Protein AF-A0A3L7TEK0-F1 (afdb_monomer)

Sequence (309 aa):
MFSILALEDRFAQSRALLDRAFATIELKDVEKLAGARASLLGIGSVMTSLFTEQALRATIHPEPRFYRMWKPGDGSEKKDFGYMAVRVREGKRGEVDASKDARAFKGEDADVGLLATVDARVVVNGDATHTLDVQSRYFMTFDRASESWSMRSTERQKRAERSSAQTGFRAAPSVGAPRPKIRVITATRDGMTREPQEWSLPPVYLSQVELIVLGELLPRVPDAERIEFADYAFDQREEKLPQRRETWTPTTEGWRLETLAGSSPAPLLQDFDSKGRRVRRIDVDGTVTEFIELAALRTLWKSKGLPVE

Mean predicted aligned error: 6.83 Å

Foldseek 3Di:
DDDDDDDPVCCVVCVVVVVVVVVPDDDDDPVVVVVVQVVQLVLLLVLVVLLALVLLQVLADPDWFKKWKFFDDPDRDTHTWKMKTKHKHKDFQLVLPVPDDPVPQDDNRRAIFIKMWMWMWGHPPVDLQWIKIKIKIKTAHNVRQKIKIKIKIWIGHNPDIWIKMKIKIWHGADPVRNFIKIWMWIQTPVGIDPGTDIDTADRSEDGPSCVQQVLQSGPPDPPPQKDWHKHWYQDPVVRDTWIWIWIWGADPFDIKIWIDTHPQPGTWIFDAGNNRHTQWTQDPVRMIIGTDDPVVVVVVCVVVVHDDD

pLDDT: mean 91.42, std 7.69, range [48.25, 98.69]

Radius of gyration: 22.44 Å; Cα contacts (8 Å, |Δi|>4): 590; chains: 1; bounding box: 54×55×70 Å

Nearest PDB structures (foldseek):
  4qky-assembly1_A  TM=4.176E-01  e=1.135E+00  Bordetella pertussis Tohama I
  2q03-assembly1_B  TM=2.982E-01  e=3.659E+00  Shewanella denitrificans OS217
  5g26-assembly1_A  TM=2.080E-01  e=1.737E+00  Escherichia coli O157

Solvent-accessible surface area (backbone atoms only — not comparable to full-atom values): 16695 Å² total; per-residue (Å²): 137,92,84,84,90,70,58,79,93,48,38,79,76,46,42,70,56,48,53,55,54,57,72,67,63,76,89,73,61,64,65,63,50,51,50,54,52,50,52,23,36,51,45,22,44,56,59,60,66,62,61,36,47,70,52,57,58,68,61,47,48,98,66,65,47,36,29,42,26,31,33,83,44,78,86,89,42,74,45,72,38,36,37,35,40,41,37,33,35,81,38,41,46,40,64,38,45,82,86,59,60,82,89,71,47,54,74,72,29,51,41,63,22,46,28,32,38,39,42,33,46,32,41,46,97,80,36,79,61,25,36,38,39,35,45,34,24,25,27,29,34,50,84,65,53,30,38,39,30,28,38,38,39,38,38,35,45,83,91,48,74,49,54,37,36,40,37,38,38,26,58,53,61,39,94,94,44,69,71,42,41,44,35,38,36,47,35,42,85,94,47,60,55,89,65,62,50,74,43,76,64,61,78,46,64,46,55,75,40,49,67,74,44,41,53,52,65,51,79,86,60,82,92,54,76,61,48,70,29,22,38,24,39,76,37,84,89,77,74,40,70,41,51,30,39,42,39,36,34,66,50,99,64,26,35,34,40,38,38,38,47,60,85,54,93,55,53,32,38,34,34,22,35,75,74,20,50,69,45,34,34,36,44,76,87,55,44,33,39,33,56,41,56,67,71,57,49,50,51,53,32,55,77,68,75,40,93,77,135

Structure (mmCIF, N/CA/C/O backbone):
data_AF-A0A3L7TEK0-F1
#
_entry.id   AF-A0A3L7TEK0-F1
#
loop_
_atom_site.group_PDB
_atom_site.id
_atom_site.type_symbol
_atom_site.label_atom_id
_atom_site.label_alt_id
_atom_site.label_comp_id
_atom_site.label_asym_id
_atom_site.label_entity_id
_atom_site.label_seq_id
_atom_site.pdbx_PDB_ins_code
_atom_site.Cartn_x
_atom_site.Cartn_y
_atom_site.Cartn_z
_atom_site.occupancy
_atom_site.B_iso_or_equiv
_atom_site.auth_seq_id
_atom_site.auth_comp_id
_atom_site.auth_asym_id
_atom_site.auth_atom_id
_atom_site.pdbx_PDB_model_num
ATOM 1 N N . MET A 1 1 ? -11.834 26.607 -27.392 1.00 48.25 1 MET A N 1
ATOM 2 C CA . MET A 1 1 ? -11.052 27.307 -28.432 1.00 48.25 1 MET A CA 1
ATOM 3 C C . MET A 1 1 ? -9.589 27.158 -28.056 1.00 48.25 1 MET A C 1
ATOM 5 O O . MET A 1 1 ? -9.224 27.614 -26.982 1.00 48.25 1 MET A O 1
ATOM 9 N N . PHE A 1 2 ? -8.795 26.444 -28.855 1.00 55.00 2 PHE A N 1
ATOM 10 C CA . PHE A 1 2 ? -7.339 26.418 -28.689 1.00 55.00 2 PHE A CA 1
ATOM 11 C C . PHE A 1 2 ? -6.753 27.485 -29.612 1.00 55.00 2 PHE A C 1
ATOM 13 O O . PHE A 1 2 ? -7.056 27.492 -30.802 1.00 55.00 2 PHE A O 1
ATOM 20 N N . SER A 1 3 ? -5.956 28.395 -29.062 1.00 60.34 3 SER A N 1
ATOM 21 C CA . SER A 1 3 ? -5.288 29.461 -29.810 1.00 60.34 3 SER A CA 1
ATOM 22 C C . SER A 1 3 ? -3.792 29.392 -29.541 1.00 60.34 3 SER A C 1
ATOM 24 O O . SER A 1 3 ? -3.375 29.427 -28.384 1.00 60.34 3 SER A O 1
ATOM 26 N N . ILE A 1 4 ? -2.994 29.301 -30.604 1.00 66.62 4 ILE A N 1
ATOM 27 C CA . ILE A 1 4 ? -1.534 29.387 -30.538 1.00 66.62 4 ILE A CA 1
ATOM 28 C C . ILE A 1 4 ? -1.122 30.722 -31.145 1.00 66.62 4 ILE A C 1
ATOM 30 O O . ILE A 1 4 ? -1.539 31.063 -32.250 1.00 66.62 4 ILE A O 1
ATOM 34 N N . LEU A 1 5 ? -0.295 31.463 -30.411 1.00 73.44 5 LEU A N 1
ATOM 35 C CA . LEU A 1 5 ? 0.361 32.669 -30.896 1.00 73.44 5 LEU A CA 1
ATOM 36 C C . LEU A 1 5 ? 1.754 32.279 -31.387 1.00 73.44 5 LEU A C 1
ATOM 38 O O . LEU A 1 5 ? 2.568 31.771 -30.617 1.00 73.44 5 LEU A O 1
ATOM 42 N N . ALA A 1 6 ? 2.010 32.496 -32.672 1.00 75.44 6 ALA A N 1
ATOM 43 C CA . ALA A 1 6 ? 3.309 32.287 -33.294 1.00 75.44 6 ALA A CA 1
ATOM 44 C C . ALA A 1 6 ? 3.799 33.604 -33.897 1.00 75.44 6 ALA A C 1
ATOM 46 O O . ALA A 1 6 ? 2.998 34.397 -34.391 1.00 75.44 6 ALA A O 1
ATOM 47 N N . LEU A 1 7 ? 5.114 33.823 -33.865 1.00 80.25 7 LEU A N 1
ATOM 48 C CA . LEU A 1 7 ? 5.733 34.921 -34.600 1.00 80.25 7 LEU A CA 1
ATOM 49 C C . LEU A 1 7 ? 5.649 34.621 -36.102 1.00 80.25 7 LEU A C 1
ATOM 51 O O . LEU A 1 7 ? 5.902 33.492 -36.534 1.00 80.25 7 LEU A O 1
ATOM 55 N N . GLU A 1 8 ? 5.257 35.625 -36.882 1.00 76.56 8 GLU A N 1
ATOM 56 C CA . GLU A 1 8 ? 4.931 35.492 -38.306 1.00 76.56 8 GLU A CA 1
ATOM 57 C C . GLU A 1 8 ? 6.103 34.931 -39.131 1.00 76.56 8 GLU A C 1
ATOM 59 O O . GLU A 1 8 ? 5.918 34.044 -39.964 1.00 76.56 8 GLU A O 1
ATOM 64 N N . ASP A 1 9 ? 7.328 35.349 -38.811 1.00 84.50 9 ASP A N 1
ATOM 65 C CA . ASP A 1 9 ? 8.580 34.919 -39.445 1.00 84.50 9 ASP A CA 1
ATOM 66 C C . ASP A 1 9 ? 8.951 33.450 -39.160 1.00 84.50 9 ASP A C 1
ATOM 68 O O . ASP A 1 9 ? 9.698 32.826 -39.918 1.00 84.50 9 ASP A O 1
ATOM 72 N N . ARG A 1 10 ? 8.414 32.867 -38.083 1.00 79.06 10 ARG A N 1
ATOM 73 C CA . ARG A 1 10 ? 8.674 31.481 -37.652 1.00 79.06 10 ARG A CA 1
ATOM 74 C C . ARG A 1 10 ? 7.539 30.525 -38.012 1.00 79.06 10 ARG A C 1
ATOM 76 O O . ARG A 1 10 ? 7.751 29.310 -38.017 1.00 79.06 10 ARG A O 1
ATOM 83 N N . PHE A 1 11 ? 6.352 31.038 -38.342 1.00 81.19 11 PHE A N 1
ATOM 84 C CA . PHE A 1 11 ? 5.159 30.217 -38.551 1.00 81.19 11 PHE A CA 1
ATOM 85 C C . PHE A 1 11 ? 5.347 29.172 -39.655 1.00 81.19 11 PHE A C 1
ATOM 87 O O . PHE A 1 11 ? 5.000 28.012 -39.455 1.00 81.19 11 PHE A O 1
ATOM 94 N N . ALA A 1 12 ? 5.968 29.533 -40.781 1.00 78.62 12 ALA A N 1
ATOM 95 C CA . ALA A 1 12 ? 6.210 28.595 -41.880 1.00 78.62 12 ALA A CA 1
ATOM 96 C C . ALA A 1 12 ? 7.073 27.387 -41.461 1.00 78.62 12 ALA A C 1
ATOM 98 O O . ALA A 1 12 ? 6.815 26.266 -41.895 1.00 78.62 12 ALA A O 1
ATOM 99 N N . GLN A 1 13 ? 8.056 27.597 -40.576 1.00 79.19 13 GLN A N 1
ATOM 100 C CA . GLN A 1 13 ? 8.925 26.533 -40.058 1.00 79.19 13 GLN A CA 1
ATOM 101 C C . GLN A 1 13 ? 8.212 25.676 -39.003 1.00 79.19 13 GLN A C 1
ATOM 103 O O . GLN A 1 13 ? 8.387 24.459 -38.961 1.00 79.19 13 GLN A O 1
ATOM 108 N N . SER A 1 14 ? 7.380 26.295 -38.162 1.00 82.75 14 SER A N 1
ATOM 109 C CA . SER A 1 14 ? 6.637 25.599 -37.107 1.00 82.75 14 SER A CA 1
ATOM 110 C C . SER A 1 14 ? 5.368 24.904 -37.609 1.00 82.75 14 SER A C 1
ATOM 112 O O . SER A 1 14 ? 4.916 23.954 -36.973 1.00 82.75 14 SER A O 1
ATOM 114 N N . ARG A 1 15 ? 4.807 25.312 -38.755 1.00 82.38 15 ARG A N 1
ATOM 115 C CA . ARG A 1 15 ? 3.538 24.799 -39.294 1.00 82.38 15 ARG A CA 1
ATOM 116 C C . ARG A 1 15 ? 3.535 23.283 -39.469 1.00 82.38 15 ARG A C 1
ATOM 118 O O . ARG A 1 15 ? 2.635 22.628 -38.970 1.00 82.38 15 ARG A O 1
ATOM 125 N N . ALA A 1 16 ? 4.570 22.705 -40.076 1.00 83.12 16 ALA A N 1
ATOM 126 C CA . ALA A 1 16 ? 4.635 21.254 -40.286 1.00 83.12 16 ALA A CA 1
ATOM 127 C C . ALA A 1 16 ? 4.752 20.444 -38.976 1.00 83.12 16 ALA A C 1
ATOM 129 O O . ALA A 1 16 ? 4.431 19.255 -38.940 1.00 83.12 16 ALA A O 1
ATOM 130 N N . LEU A 1 17 ? 5.254 21.050 -37.896 1.00 82.12 17 LEU A N 1
ATOM 131 C CA . LEU A 1 17 ? 5.254 20.443 -36.560 1.00 82.12 17 LEU A CA 1
ATOM 132 C C . LEU A 1 17 ? 3.884 20.595 -35.893 1.00 82.12 17 LEU A C 1
ATOM 134 O O . LEU A 1 17 ? 3.385 19.629 -35.323 1.00 82.12 17 LEU A O 1
ATOM 138 N N . LEU A 1 18 ? 3.264 21.771 -36.012 1.00 84.00 18 LEU A N 1
ATOM 139 C CA . LEU A 1 18 ? 1.924 22.043 -35.493 1.00 84.00 18 LEU A CA 1
ATOM 140 C C . LEU A 1 18 ? 0.870 21.157 -36.161 1.00 84.00 18 LEU A C 1
ATOM 142 O O . LEU A 1 18 ? 0.086 20.544 -35.452 1.00 84.00 18 LEU A O 1
ATOM 146 N N . ASP A 1 19 ? 0.893 21.008 -37.486 1.00 84.19 19 ASP A N 1
ATOM 147 C CA . ASP A 1 19 ? -0.036 20.144 -38.226 1.00 84.19 19 ASP A CA 1
ATOM 148 C C . ASP A 1 19 ? 0.098 18.678 -37.787 1.00 84.19 19 ASP A C 1
ATOM 150 O O . ASP A 1 19 ? -0.904 17.993 -37.584 1.00 84.19 19 ASP A O 1
ATOM 154 N N . ARG A 1 20 ? 1.331 18.205 -37.547 1.00 83.31 20 ARG A N 1
ATOM 155 C CA . ARG A 1 20 ? 1.573 16.867 -36.982 1.00 83.31 20 ARG A CA 1
ATOM 156 C C . ARG A 1 20 ? 1.043 16.737 -35.558 1.00 83.31 20 ARG A C 1
ATOM 158 O O . ARG A 1 20 ? 0.460 15.711 -35.237 1.00 83.31 20 ARG A O 1
ATOM 165 N N . ALA A 1 21 ? 1.207 17.758 -34.720 1.00 81.81 21 ALA A N 1
ATOM 166 C CA . ALA A 1 21 ? 0.654 17.757 -33.369 1.00 81.81 21 ALA A CA 1
ATOM 167 C C . ALA A 1 21 ? -0.886 17.777 -33.390 1.00 81.81 21 ALA A C 1
ATOM 169 O O . ALA A 1 21 ? -1.515 16.973 -32.707 1.00 81.81 21 ALA A O 1
ATOM 170 N N . PHE A 1 22 ? -1.507 18.615 -34.224 1.00 83.06 22 PHE A N 1
ATOM 171 C CA . PHE A 1 22 ? -2.962 18.658 -34.392 1.00 83.06 22 PHE A CA 1
ATOM 172 C C . PHE A 1 22 ? -3.526 17.342 -34.933 1.00 83.06 22 PHE A C 1
ATOM 174 O O . PHE A 1 22 ? -4.574 16.904 -34.468 1.00 83.06 22 PHE A O 1
ATOM 181 N N . ALA A 1 23 ? -2.811 16.667 -35.837 1.00 82.69 23 ALA A N 1
ATOM 182 C CA . ALA A 1 23 ? -3.196 15.347 -36.337 1.00 82.69 23 ALA A CA 1
ATOM 183 C C . ALA A 1 23 ? -3.197 14.252 -35.252 1.00 82.69 23 ALA A C 1
ATOM 185 O O . ALA A 1 23 ? -3.822 13.214 -35.446 1.00 82.69 23 ALA A O 1
ATOM 186 N N . THR A 1 24 ? -2.532 14.474 -34.111 1.00 80.12 24 THR A N 1
ATOM 187 C CA . THR A 1 24 ? -2.583 13.563 -32.952 1.00 80.12 24 THR A CA 1
ATOM 188 C C . THR A 1 24 ? -3.705 13.885 -31.962 1.00 80.12 24 THR A C 1
ATOM 190 O O . THR A 1 24 ? -3.882 13.156 -30.987 1.00 80.12 24 THR A O 1
ATOM 193 N N . ILE A 1 25 ? -4.468 14.967 -32.172 1.00 80.56 25 ILE A N 1
ATOM 194 C CA . ILE A 1 25 ? -5.566 15.329 -31.272 1.00 80.56 25 ILE A CA 1
ATOM 195 C C . ILE A 1 25 ? -6.764 14.421 -31.533 1.00 80.56 25 ILE A C 1
ATOM 197 O O . ILE A 1 25 ? -7.424 14.505 -32.566 1.00 80.56 25 ILE A O 1
ATOM 201 N N . GLU A 1 26 ? -7.102 13.616 -30.534 1.00 77.69 26 GLU A N 1
ATOM 202 C CA . GLU A 1 26 ? -8.353 12.869 -30.497 1.00 77.69 26 GLU A CA 1
ATOM 203 C C . GLU A 1 26 ? -9.406 13.639 -29.698 1.00 77.69 26 GLU A C 1
ATOM 205 O O . GLU A 1 26 ? -9.238 13.915 -28.505 1.00 77.69 26 GLU A O 1
ATOM 210 N N . LEU A 1 27 ? -10.529 13.958 -30.344 1.00 77.00 27 LEU A N 1
ATOM 211 C CA . LEU A 1 27 ? -11.706 14.471 -29.651 1.00 77.00 27 LEU A CA 1
ATOM 212 C C . LEU A 1 27 ? -12.418 13.308 -28.967 1.00 77.00 27 LEU A C 1
ATOM 214 O O . LEU A 1 27 ? -12.954 12.414 -29.621 1.00 77.00 27 LEU A O 1
ATOM 218 N N . LYS A 1 28 ? -12.423 13.326 -27.635 1.00 78.81 28 LYS A N 1
ATOM 219 C CA . LYS A 1 28 ? -13.141 12.336 -26.837 1.00 78.81 28 LYS A CA 1
ATOM 220 C C . LYS A 1 28 ? -14.502 12.880 -26.436 1.00 78.81 28 LYS A C 1
ATOM 222 O O . LYS A 1 28 ? -14.616 14.005 -25.957 1.00 78.81 28 LYS A O 1
ATOM 227 N N . ASP A 1 29 ? -15.517 12.046 -26.601 1.00 85.06 29 ASP A N 1
ATOM 228 C CA . ASP A 1 29 ? -16.860 12.311 -26.104 1.00 85.06 29 ASP A CA 1
ATOM 229 C C . ASP A 1 29 ? -16.860 12.254 -24.567 1.00 85.06 29 ASP A C 1
ATOM 231 O O . ASP A 1 29 ? -16.601 11.207 -23.962 1.00 85.06 29 ASP A O 1
ATOM 235 N N . VAL A 1 30 ? -17.113 13.403 -23.938 1.00 83.50 30 VAL A N 1
ATOM 236 C CA . VAL A 1 30 ? -17.085 13.565 -22.478 1.00 83.50 30 VAL A CA 1
ATOM 237 C C . VAL A 1 30 ? -18.178 12.739 -21.802 1.00 83.50 30 VAL A C 1
ATOM 239 O O . VAL A 1 30 ? -17.930 12.176 -20.734 1.00 83.50 30 VAL A O 1
ATOM 242 N N . GLU A 1 31 ? -19.354 12.607 -22.417 1.00 85.25 31 GLU A N 1
ATOM 243 C CA . GLU A 1 31 ? -20.459 11.821 -21.863 1.00 85.25 31 GLU A CA 1
ATOM 244 C C . GLU A 1 31 ? -20.137 10.331 -21.926 1.00 85.25 31 GLU A C 1
ATOM 246 O O . GLU A 1 31 ? -20.286 9.617 -20.931 1.00 85.25 31 GLU A O 1
ATOM 251 N N . LYS A 1 32 ? -19.586 9.867 -23.053 1.00 86.19 32 LYS A N 1
ATOM 252 C CA . LYS A 1 32 ? -19.126 8.479 -23.193 1.00 86.19 32 LYS A CA 1
ATOM 253 C C . LYS A 1 32 ? -18.027 8.137 -22.184 1.00 86.19 32 LYS A C 1
ATOM 255 O O . LYS A 1 32 ? -18.046 7.054 -21.596 1.00 86.19 32 LYS A O 1
ATOM 260 N N . LEU A 1 33 ? -17.083 9.053 -21.954 1.00 84.69 33 LEU A N 1
ATOM 261 C CA . LEU A 1 33 ? -16.035 8.884 -20.943 1.00 84.69 33 LEU A CA 1
ATOM 262 C C . LEU A 1 33 ? -16.604 8.846 -19.520 1.00 84.69 33 LEU A C 1
ATOM 264 O O . LEU A 1 33 ? -16.191 8.003 -18.721 1.00 84.69 33 LEU A O 1
ATOM 268 N N . ALA A 1 34 ? -17.554 9.727 -19.202 1.00 87.19 34 ALA A N 1
ATOM 269 C CA . ALA A 1 34 ? -18.218 9.743 -17.903 1.00 87.19 34 ALA A CA 1
ATOM 270 C C . ALA A 1 34 ? -19.016 8.452 -17.659 1.00 87.19 34 ALA A C 1
ATOM 272 O O . ALA A 1 34 ? -18.916 7.872 -16.577 1.00 87.19 34 ALA A O 1
ATOM 273 N N . GLY A 1 35 ? -19.732 7.959 -18.674 1.00 89.81 35 GLY A N 1
ATOM 274 C CA . GLY A 1 35 ? -20.462 6.692 -18.625 1.00 89.81 35 GLY A CA 1
ATOM 275 C C . GLY A 1 35 ? -19.539 5.499 -18.377 1.00 89.81 35 GLY A C 1
ATOM 276 O O . GLY A 1 35 ? -19.752 4.750 -17.427 1.00 89.81 35 GLY A O 1
ATOM 277 N N . ALA A 1 36 ? -18.456 5.371 -19.152 1.00 89.94 36 ALA A N 1
ATOM 278 C CA . ALA A 1 36 ? -17.466 4.309 -18.956 1.00 89.94 36 ALA A CA 1
ATOM 279 C C . ALA A 1 36 ? -16.836 4.356 -17.552 1.00 89.94 36 ALA A C 1
ATOM 281 O O . ALA A 1 36 ? -16.690 3.327 -16.891 1.00 89.94 36 ALA A O 1
ATOM 282 N N . ARG A 1 37 ? -16.518 5.560 -17.059 1.00 90.50 37 ARG A N 1
ATOM 283 C CA . ARG A 1 37 ? -15.997 5.765 -15.702 1.00 90.50 37 ARG A CA 1
ATOM 284 C C . ARG A 1 37 ? -16.994 5.313 -14.634 1.00 90.50 37 ARG A C 1
ATOM 286 O O . ARG A 1 37 ? -16.593 4.650 -13.680 1.00 90.50 37 ARG A O 1
ATOM 293 N N . ALA A 1 38 ? -18.270 5.667 -14.779 1.00 93.19 38 ALA A N 1
ATOM 294 C CA . ALA A 1 38 ? -19.320 5.264 -13.850 1.00 93.19 38 ALA A CA 1
ATOM 295 C C . ALA A 1 38 ? -19.520 3.740 -13.849 1.00 93.19 38 ALA A C 1
ATOM 297 O O . ALA A 1 38 ? -19.632 3.149 -12.777 1.00 93.19 38 ALA A O 1
ATOM 298 N N . SER A 1 39 ? -19.481 3.093 -15.019 1.00 95.81 39 SER A N 1
ATOM 299 C CA . SER A 1 39 ? -19.545 1.630 -15.129 1.00 95.81 39 SER A CA 1
ATOM 300 C C . SER A 1 39 ? -18.390 0.947 -14.394 1.00 95.81 39 SER A C 1
ATOM 302 O O . SER A 1 39 ? -18.631 0.035 -13.606 1.00 95.81 39 SER A O 1
ATOM 304 N N . LEU A 1 40 ? -17.152 1.420 -14.576 1.00 96.44 40 LEU A N 1
ATOM 305 C CA . LEU A 1 40 ? -15.981 0.865 -13.884 1.00 96.44 40 LEU A CA 1
ATOM 306 C C . LEU A 1 40 ? -16.044 1.060 -12.363 1.00 96.44 40 LEU A C 1
ATOM 308 O O . LEU A 1 40 ? -15.635 0.170 -11.620 1.00 96.44 40 LEU A O 1
ATOM 312 N N . LEU A 1 41 ? -16.582 2.189 -11.889 1.00 96.88 41 LEU A N 1
ATOM 313 C CA . LEU A 1 41 ? -16.839 2.405 -10.460 1.00 96.88 41 LEU A CA 1
ATOM 314 C C . LEU A 1 41 ? -17.957 1.497 -9.934 1.00 96.88 41 LEU A C 1
ATOM 316 O O . LEU A 1 41 ? -17.872 1.021 -8.807 1.00 96.88 41 LEU A O 1
ATOM 320 N N . GLY A 1 42 ? -18.980 1.213 -10.742 1.00 97.12 42 GLY A N 1
ATOM 321 C CA . GLY A 1 42 ? -20.008 0.226 -10.410 1.00 97.12 42 GLY A CA 1
ATOM 322 C C . GLY A 1 42 ? -19.408 -1.164 -10.187 1.00 97.12 42 GLY A C 1
ATOM 323 O O . GLY A 1 42 ? -19.675 -1.790 -9.163 1.00 97.12 42 GLY A O 1
ATOM 324 N N . ILE A 1 43 ? -18.522 -1.607 -11.087 1.00 95.50 43 ILE A N 1
ATOM 325 C CA . ILE A 1 43 ? -17.777 -2.867 -10.924 1.00 95.50 43 ILE A CA 1
ATOM 326 C C . ILE A 1 43 ? -16.889 -2.797 -9.678 1.00 95.50 43 ILE A C 1
ATOM 328 O O . ILE A 1 43 ? -16.917 -3.713 -8.864 1.00 95.50 43 ILE A O 1
ATOM 332 N N . GLY A 1 44 ? -16.168 -1.693 -9.466 1.00 96.06 44 GLY A N 1
ATOM 333 C CA . GLY A 1 44 ? -15.347 -1.490 -8.269 1.00 96.06 44 GLY A CA 1
ATOM 334 C C . GLY A 1 44 ? -16.152 -1.590 -6.968 1.00 96.06 44 GLY A C 1
ATOM 335 O O . GLY A 1 44 ? -15.704 -2.195 -5.993 1.00 96.06 44 GLY A O 1
ATOM 336 N N . SER A 1 45 ? -17.386 -1.083 -6.955 1.00 95.75 45 SER A N 1
ATOM 337 C CA . SER A 1 45 ? -18.301 -1.227 -5.818 1.00 95.75 45 SER A CA 1
ATOM 338 C C . SER A 1 45 ? -18.672 -2.688 -5.559 1.00 95.75 45 SER A C 1
ATOM 340 O O . SER A 1 45 ? -18.712 -3.106 -4.404 1.00 95.75 45 SER A O 1
ATOM 342 N N . VAL A 1 46 ? -18.920 -3.476 -6.610 1.00 94.00 46 VAL A N 1
ATOM 343 C CA . VAL A 1 46 ? -19.169 -4.921 -6.477 1.00 94.00 46 VAL A CA 1
ATOM 344 C C . VAL A 1 46 ? -17.917 -5.625 -5.954 1.00 94.00 46 VAL A C 1
ATOM 346 O O . VAL A 1 46 ? -18.003 -6.371 -4.984 1.00 94.00 46 VAL A O 1
ATOM 349 N N . MET A 1 47 ? -16.746 -5.332 -6.517 1.00 92.25 47 MET A N 1
ATOM 350 C CA . MET A 1 47 ? -15.469 -5.929 -6.110 1.00 92.25 47 MET A CA 1
ATOM 351 C C . MET A 1 47 ? -15.165 -5.673 -4.635 1.00 92.25 47 MET A C 1
ATOM 353 O O . MET A 1 47 ? -14.914 -6.603 -3.875 1.00 92.25 47 MET A O 1
ATOM 357 N N . THR A 1 48 ? -15.260 -4.418 -4.200 1.00 92.75 48 THR A N 1
ATOM 358 C CA . THR A 1 48 ? -14.990 -4.046 -2.806 1.00 92.75 48 THR A CA 1
ATOM 359 C C . THR A 1 48 ? -16.037 -4.573 -1.829 1.00 92.75 48 THR A C 1
ATOM 361 O O . THR A 1 48 ? -15.725 -4.747 -0.653 1.00 92.75 48 THR A O 1
ATOM 364 N N . SER A 1 49 ? -17.257 -4.886 -2.277 1.00 92.62 49 SER A N 1
ATOM 365 C CA . SER A 1 49 ? -18.250 -5.564 -1.429 1.00 92.62 49 SER A CA 1
ATOM 366 C C . SER A 1 49 ? -17.843 -6.997 -1.055 1.00 92.62 49 SER A C 1
ATOM 368 O O . SER A 1 49 ? -18.300 -7.516 -0.039 1.00 92.62 49 SER A O 1
ATOM 370 N N . LEU A 1 50 ? -16.933 -7.613 -1.821 1.00 93.00 50 LEU A N 1
ATOM 371 C CA . LEU A 1 50 ? -16.389 -8.944 -1.538 1.00 93.00 50 LEU A CA 1
ATOM 372 C C . LEU A 1 50 ? -15.299 -8.925 -0.456 1.00 93.00 50 LEU A C 1
ATOM 374 O O . LEU A 1 50 ? -14.913 -9.987 0.037 1.00 93.00 50 LEU A O 1
ATOM 378 N N . PHE A 1 51 ? -14.818 -7.745 -0.047 1.00 95.31 51 PHE A N 1
ATOM 379 C CA . PHE A 1 51 ? -13.788 -7.582 0.987 1.00 95.31 51 PHE A CA 1
ATOM 380 C C . PHE A 1 51 ? -14.405 -7.715 2.384 1.00 95.31 51 PHE A C 1
ATOM 382 O O . PHE A 1 51 ? -14.367 -6.806 3.210 1.00 95.31 51 PHE A O 1
ATOM 389 N N . THR A 1 52 ? -15.038 -8.858 2.623 1.00 96.50 52 THR A N 1
ATOM 390 C CA . THR A 1 52 ? -15.645 -9.216 3.905 1.00 96.50 52 THR A CA 1
ATOM 391 C C . THR A 1 52 ? -14.577 -9.378 4.986 1.00 96.50 52 THR A C 1
ATOM 393 O O . THR A 1 52 ? -13.406 -9.615 4.687 1.00 96.50 52 THR A O 1
ATOM 396 N N . GLU A 1 53 ? -14.983 -9.341 6.257 1.00 97.75 53 GLU A N 1
ATOM 397 C CA . GLU A 1 53 ? -14.087 -9.665 7.373 1.00 97.75 53 GLU A CA 1
ATOM 398 C C . GLU A 1 53 ? -13.386 -11.018 7.166 1.00 97.75 53 GLU A C 1
ATOM 400 O O . GLU A 1 53 ? -12.181 -11.132 7.386 1.00 97.75 53 GLU A O 1
ATOM 405 N N . GLN A 1 54 ? -14.109 -12.034 6.683 1.00 97.12 54 GLN A N 1
ATOM 406 C CA . GLN A 1 54 ? -13.533 -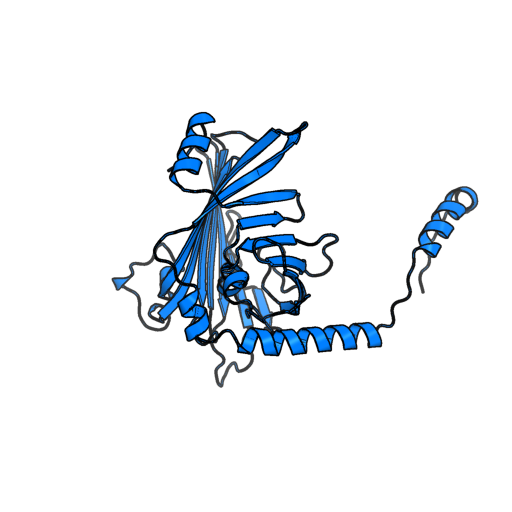13.346 6.391 1.00 97.12 54 GLN A CA 1
ATOM 407 C C . GLN A 1 54 ? -12.438 -13.265 5.317 1.00 97.12 54 GLN A C 1
ATOM 409 O O . GLN A 1 54 ? -11.368 -13.849 5.497 1.00 97.12 54 GLN A O 1
ATOM 414 N N . ALA A 1 55 ? -12.683 -12.534 4.225 1.00 96.69 55 ALA A N 1
ATOM 415 C CA . ALA A 1 55 ? -11.703 -12.347 3.157 1.00 96.69 55 ALA A CA 1
ATOM 416 C C . ALA A 1 55 ? -10.458 -11.598 3.658 1.00 96.69 55 ALA A C 1
ATOM 418 O O . ALA A 1 55 ? -9.340 -12.029 3.394 1.00 96.69 55 ALA A O 1
ATOM 419 N N . LEU A 1 56 ? -10.641 -10.536 4.448 1.00 97.94 56 LEU A N 1
ATOM 420 C CA . LEU A 1 56 ? -9.549 -9.765 5.052 1.00 97.94 56 LEU A CA 1
ATOM 421 C C . LEU A 1 56 ? -8.725 -10.600 6.040 1.00 97.94 56 LEU A C 1
ATOM 423 O O . LEU A 1 56 ? -7.500 -10.536 6.047 1.00 97.94 56 LEU A O 1
ATOM 427 N N . ARG A 1 57 ? -9.369 -11.429 6.865 1.00 98.00 57 ARG A N 1
ATOM 428 C CA . ARG A 1 57 ? -8.661 -12.348 7.770 1.00 98.00 57 ARG A CA 1
ATOM 429 C C . ARG A 1 57 ? -7.866 -13.4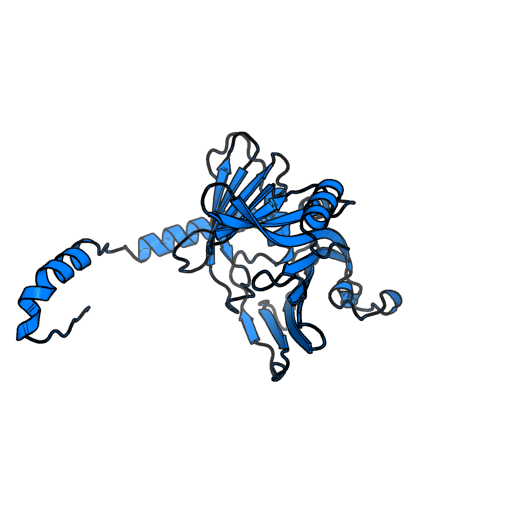05 7.010 1.00 98.00 57 ARG A C 1
ATOM 431 O O . ARG A 1 57 ? -6.788 -13.783 7.461 1.00 98.00 57 ARG A O 1
ATOM 438 N N . ALA A 1 58 ? -8.354 -13.852 5.853 1.00 96.75 58 ALA A N 1
ATOM 439 C CA . ALA A 1 58 ? -7.651 -14.817 5.011 1.00 96.75 58 ALA A CA 1
ATOM 440 C C . ALA A 1 58 ? -6.341 -14.267 4.413 1.00 96.75 58 ALA A C 1
ATOM 442 O O . ALA A 1 58 ? -5.500 -15.058 3.986 1.00 96.75 58 ALA A O 1
ATOM 443 N N . THR A 1 59 ? -6.126 -12.943 4.428 1.00 97.06 59 THR A N 1
ATOM 444 C CA . THR A 1 59 ? -4.867 -12.326 3.978 1.00 97.06 59 THR A CA 1
ATOM 445 C C . THR A 1 59 ? -3.793 -12.254 5.068 1.00 97.06 59 THR A C 1
ATOM 447 O O . THR A 1 59 ? -2.726 -11.679 4.850 1.00 97.06 59 THR A O 1
ATOM 450 N N . ILE A 1 60 ? -4.063 -12.762 6.273 1.00 97.62 60 ILE A N 1
ATOM 451 C CA . ILE A 1 60 ? -3.098 -12.793 7.377 1.00 97.62 60 ILE A CA 1
ATOM 452 C C . ILE A 1 60 ? -2.121 -13.951 7.173 1.00 97.62 60 ILE A C 1
ATOM 454 O O . ILE A 1 60 ? -2.523 -15.079 6.887 1.00 97.62 60 ILE A O 1
ATOM 458 N N . HIS A 1 61 ? -0.827 -13.688 7.381 1.00 93.50 61 HIS A N 1
ATOM 459 C CA . HIS A 1 61 ? 0.222 -14.709 7.310 1.00 93.50 61 HIS A CA 1
ATOM 460 C C . HIS A 1 61 ? 1.110 -14.641 8.556 1.00 93.50 61 HIS A C 1
ATOM 462 O O . HIS A 1 61 ? 1.378 -13.543 9.048 1.00 93.50 61 HIS A O 1
ATOM 468 N N . PRO A 1 62 ? 1.586 -15.790 9.070 1.00 90.50 62 PRO A N 1
ATOM 469 C CA . PRO A 1 62 ? 2.424 -15.816 10.269 1.00 90.50 62 PRO A CA 1
ATOM 470 C C . PRO A 1 62 ? 3.785 -15.152 10.031 1.00 90.50 62 PRO A C 1
ATOM 472 O O . PRO A 1 62 ? 4.287 -14.427 10.887 1.00 90.50 62 PRO A O 1
ATOM 475 N N . GLU A 1 63 ? 4.352 -15.359 8.842 1.00 94.31 63 GLU A N 1
ATOM 476 C CA . GLU A 1 63 ? 5.687 -14.887 8.498 1.00 94.31 63 GLU A CA 1
ATOM 477 C C . GLU A 1 63 ? 5.646 -13.609 7.650 1.00 94.31 63 GLU A C 1
ATOM 479 O O . GLU A 1 63 ? 4.800 -13.476 6.754 1.00 94.31 63 GLU A O 1
ATOM 484 N N . PRO A 1 64 ? 6.570 -12.660 7.891 1.00 96.38 64 PRO A N 1
ATOM 485 C CA . PRO A 1 64 ? 6.750 -11.518 7.012 1.00 96.38 64 PRO A CA 1
ATOM 486 C C . PRO A 1 64 ? 7.269 -11.963 5.641 1.00 96.38 64 PRO A C 1
ATOM 488 O O . PRO A 1 64 ? 8.008 -12.938 5.507 1.00 96.38 64 PRO A O 1
ATOM 491 N N . ARG A 1 65 ? 6.923 -11.193 4.614 1.00 96.94 65 ARG A N 1
ATOM 492 C CA . ARG A 1 65 ? 7.442 -11.361 3.255 1.00 96.94 65 ARG A CA 1
ATOM 493 C C . ARG A 1 65 ? 8.518 -10.339 2.986 1.00 96.94 65 ARG A C 1
ATOM 495 O O . ARG A 1 65 ? 8.347 -9.170 3.325 1.00 96.94 65 ARG A O 1
ATOM 502 N N . PHE A 1 66 ? 9.574 -10.766 2.315 1.00 97.88 66 PHE A N 1
ATOM 503 C CA . PHE A 1 66 ? 10.699 -9.906 2.000 1.00 97.88 66 PHE A CA 1
ATOM 504 C C . PHE A 1 66 ? 10.747 -9.616 0.509 1.00 97.88 66 PHE A C 1
ATOM 506 O O . PHE A 1 66 ? 10.425 -10.457 -0.332 1.00 97.88 66 PHE A O 1
ATOM 513 N N . TYR A 1 67 ? 11.143 -8.392 0.193 1.00 97.94 67 TYR A N 1
ATOM 514 C CA . TYR A 1 67 ? 11.307 -7.934 -1.170 1.00 97.94 67 TYR A CA 1
ATOM 515 C C . TYR A 1 67 ? 12.647 -7.232 -1.321 1.00 97.94 67 TYR A C 1
ATOM 517 O O . TYR A 1 67 ? 13.034 -6.412 -0.490 1.00 97.94 67 TYR A O 1
ATOM 525 N N . ARG A 1 68 ? 13.327 -7.531 -2.418 1.00 96.88 68 ARG A N 1
ATOM 526 C CA . ARG A 1 68 ? 14.522 -6.847 -2.904 1.00 96.88 68 ARG A CA 1
ATOM 527 C C . ARG A 1 68 ? 14.096 -5.670 -3.780 1.00 96.88 68 ARG A C 1
ATOM 529 O O . ARG A 1 68 ? 13.189 -5.823 -4.597 1.00 96.88 68 ARG A O 1
ATOM 536 N N . MET A 1 69 ? 14.769 -4.531 -3.651 1.00 97.12 69 MET A N 1
ATOM 537 C CA . MET A 1 69 ? 14.558 -3.348 -4.489 1.00 97.12 69 MET A CA 1
ATOM 538 C C . MET A 1 69 ? 15.778 -3.083 -5.368 1.00 97.12 69 MET A C 1
ATOM 540 O O . MET A 1 69 ? 16.904 -2.967 -4.871 1.00 97.12 69 MET A O 1
ATOM 544 N N . TRP A 1 70 ? 15.552 -2.967 -6.673 1.00 95.94 70 TRP A N 1
ATOM 545 C CA . TRP A 1 70 ? 16.611 -2.760 -7.654 1.00 95.94 70 TRP A CA 1
ATOM 546 C C . TRP A 1 70 ? 16.134 -1.952 -8.864 1.00 95.94 70 TRP A C 1
ATOM 548 O O . TRP A 1 70 ? 14.939 -1.878 -9.152 1.00 95.94 70 TRP A O 1
ATOM 558 N N . LYS A 1 71 ? 17.079 -1.340 -9.582 1.00 94.38 71 LYS A N 1
ATOM 559 C CA . LYS A 1 71 ? 16.854 -0.747 -10.910 1.00 94.38 71 LYS A CA 1
ATOM 560 C C . LYS A 1 71 ? 17.685 -1.474 -11.969 1.00 94.38 71 LYS A C 1
ATOM 562 O O . LYS A 1 71 ? 18.757 -1.997 -11.634 1.00 94.38 71 LYS A O 1
ATOM 567 N N . PRO A 1 72 ? 17.215 -1.540 -13.228 1.00 90.81 72 PRO A N 1
ATOM 568 C CA . PRO A 1 72 ? 18.055 -1.978 -14.336 1.00 90.81 72 PRO A CA 1
ATOM 569 C C . PRO A 1 72 ? 19.334 -1.130 -14.401 1.00 90.81 72 PRO A C 1
ATOM 571 O O . PRO A 1 72 ? 19.273 0.098 -14.335 1.00 90.81 72 PRO A O 1
ATOM 574 N N . GLY A 1 73 ? 20.487 -1.792 -14.453 1.00 83.75 73 GLY A N 1
ATOM 575 C CA . GLY A 1 73 ? 21.787 -1.187 -14.718 1.00 83.75 73 GLY A CA 1
ATOM 576 C C . GLY A 1 73 ? 22.140 -1.243 -16.202 1.00 83.75 73 GLY A C 1
ATOM 577 O O . GLY A 1 73 ? 21.272 -1.424 -17.055 1.00 83.75 73 GLY A O 1
ATOM 578 N N . ASP A 1 74 ? 23.427 -1.104 -16.506 1.00 79.38 74 ASP A N 1
ATOM 579 C CA . ASP A 1 74 ? 23.917 -1.215 -17.876 1.00 79.38 74 ASP A CA 1
ATOM 580 C C . ASP A 1 74 ? 23.933 -2.697 -18.295 1.00 79.38 74 ASP A C 1
ATOM 582 O O . ASP A 1 74 ? 24.452 -3.565 -17.588 1.00 79.38 74 ASP A O 1
ATOM 586 N N . GLY A 1 75 ? 23.313 -3.014 -19.434 1.00 76.75 75 GLY A N 1
ATOM 587 C CA . GLY A 1 75 ? 23.172 -4.395 -19.903 1.00 76.75 75 GLY A CA 1
ATOM 588 C C . GLY A 1 75 ? 22.254 -5.242 -19.011 1.00 76.75 75 GLY A C 1
ATOM 589 O O . GLY A 1 75 ? 21.086 -4.915 -18.820 1.00 76.75 75 GLY A O 1
ATOM 590 N N . SER A 1 76 ? 22.761 -6.369 -18.500 1.00 76.25 76 SER A N 1
ATOM 591 C CA . SER A 1 76 ? 22.001 -7.309 -17.656 1.00 76.25 76 SER A CA 1
ATOM 592 C C . SER A 1 76 ? 22.190 -7.087 -16.150 1.00 76.25 76 SER A C 1
ATOM 594 O O . SER A 1 76 ? 21.719 -7.895 -15.345 1.00 76.25 76 SER A O 1
ATOM 596 N N . GLU A 1 77 ? 22.921 -6.047 -15.743 1.00 86.19 77 GLU A N 1
ATOM 597 C CA . GLU A 1 77 ? 23.204 -5.792 -14.333 1.00 86.19 77 GLU A CA 1
ATOM 598 C C . GLU A 1 77 ? 21.946 -5.315 -13.586 1.00 86.19 77 GLU A C 1
ATOM 600 O O . GLU A 1 77 ? 21.210 -4.448 -14.054 1.00 86.19 77 GLU A O 1
ATOM 605 N N . LYS A 1 78 ? 21.704 -5.854 -12.384 1.00 91.56 78 LYS A N 1
ATOM 606 C CA . LYS A 1 78 ? 20.684 -5.348 -11.452 1.00 91.56 78 LYS A CA 1
ATOM 607 C C . LYS A 1 78 ? 21.364 -4.516 -10.362 1.00 91.56 78 LYS A C 1
ATOM 609 O O . LYS A 1 78 ? 22.084 -5.070 -9.522 1.00 91.56 78 LYS A O 1
ATOM 614 N N . LYS A 1 79 ? 21.101 -3.207 -10.341 1.00 92.00 79 LYS A N 1
ATOM 615 C CA . LYS A 1 79 ? 21.620 -2.280 -9.325 1.00 92.00 79 LYS A CA 1
ATOM 616 C C . LYS A 1 79 ? 20.697 -2.298 -8.108 1.00 92.00 79 LYS A C 1
ATOM 618 O O . LYS A 1 79 ? 19.629 -1.690 -8.112 1.00 92.00 79 LYS A O 1
ATOM 623 N N . ASP A 1 80 ? 21.100 -3.061 -7.095 1.00 92.81 80 ASP A N 1
ATOM 624 C CA . ASP A 1 80 ? 20.407 -3.124 -5.807 1.00 92.81 80 ASP A CA 1
ATOM 625 C C . ASP A 1 80 ? 20.587 -1.850 -5.019 1.00 92.81 80 ASP A C 1
ATOM 627 O O . ASP A 1 80 ? 21.704 -1.355 -4.889 1.00 92.81 80 ASP A O 1
ATOM 631 N N . PHE A 1 81 ? 19.493 -1.381 -4.439 1.00 94.06 81 PHE A N 1
ATOM 632 C CA . PHE A 1 81 ? 19.531 -0.200 -3.595 1.00 94.06 81 PHE A CA 1
ATOM 633 C C . PHE A 1 81 ? 18.635 -0.320 -2.367 1.00 94.06 81 PHE A C 1
ATOM 635 O O . PHE A 1 81 ? 18.662 0.572 -1.537 1.00 94.06 81 PHE A O 1
ATOM 642 N N . GLY A 1 82 ? 17.847 -1.382 -2.194 1.00 95.94 82 GLY A N 1
ATOM 643 C CA . GLY A 1 82 ? 17.005 -1.486 -1.006 1.00 95.94 82 GLY A CA 1
ATOM 644 C C . GLY A 1 82 ? 16.397 -2.857 -0.775 1.00 95.94 82 GLY A C 1
ATOM 645 O O . GLY A 1 82 ? 16.525 -3.776 -1.589 1.00 95.94 82 GLY A O 1
ATOM 646 N N . TYR A 1 83 ? 15.720 -2.983 0.356 1.00 96.88 83 TYR A N 1
ATOM 647 C CA . TYR A 1 83 ? 14.828 -4.092 0.659 1.00 96.88 83 TYR A CA 1
ATOM 648 C C . TYR A 1 83 ? 13.646 -3.606 1.489 1.00 96.88 83 TYR A C 1
ATOM 650 O O . TYR A 1 83 ? 13.685 -2.528 2.081 1.00 96.88 83 TYR A O 1
ATOM 658 N N . MET A 1 84 ? 12.599 -4.423 1.554 1.00 97.00 84 MET A N 1
ATOM 659 C CA . MET A 1 84 ? 11.532 -4.248 2.532 1.00 97.00 84 MET A CA 1
ATOM 660 C C . MET A 1 84 ? 11.004 -5.568 3.068 1.00 97.00 84 MET A C 1
ATOM 662 O O . MET A 1 84 ? 11.002 -6.581 2.369 1.00 97.00 84 MET A O 1
ATOM 666 N N . ALA A 1 85 ? 10.496 -5.513 4.291 1.00 97.62 85 ALA A N 1
ATOM 667 C CA . ALA A 1 85 ? 9.687 -6.536 4.919 1.00 97.62 85 ALA A CA 1
ATOM 668 C C . ALA A 1 85 ? 8.233 -6.057 4.991 1.00 97.62 85 ALA A C 1
ATOM 670 O O . ALA A 1 85 ? 7.963 -4.925 5.385 1.00 97.62 85 ALA A O 1
ATOM 671 N N . VAL A 1 86 ? 7.297 -6.927 4.625 1.00 98.19 86 VAL A N 1
ATOM 672 C CA . VAL A 1 86 ? 5.856 -6.690 4.736 1.00 98.19 86 VAL A CA 1
ATOM 673 C C . VAL A 1 86 ? 5.263 -7.749 5.651 1.00 98.19 86 VAL A C 1
ATOM 675 O O . VAL A 1 86 ? 5.400 -8.944 5.382 1.00 98.19 86 VAL A O 1
ATOM 678 N N . ARG A 1 87 ? 4.574 -7.333 6.711 1.00 98.25 87 ARG A N 1
ATOM 679 C CA . ARG A 1 87 ? 3.844 -8.228 7.616 1.00 98.25 87 ARG A CA 1
ATOM 680 C C . ARG A 1 87 ? 2.383 -7.820 7.661 1.00 98.25 87 ARG A C 1
ATOM 682 O O . ARG A 1 87 ? 2.091 -6.646 7.837 1.00 98.25 87 ARG A O 1
ATOM 689 N N . VAL A 1 88 ? 1.487 -8.794 7.545 1.00 98.31 88 VAL A N 1
ATOM 690 C CA . VAL A 1 88 ? 0.038 -8.593 7.638 1.00 98.31 88 VAL A CA 1
ATOM 691 C C . VAL A 1 88 ? -0.498 -9.522 8.712 1.00 98.31 88 VAL A C 1
ATOM 693 O O . VAL A 1 88 ? -0.316 -10.736 8.625 1.00 98.31 88 VAL A O 1
ATOM 696 N N . ARG A 1 89 ? -1.133 -8.953 9.733 1.00 98.25 89 ARG A N 1
ATOM 697 C CA . ARG A 1 89 ? -1.671 -9.692 10.877 1.00 98.25 89 ARG A CA 1
ATOM 698 C C . ARG A 1 89 ? -2.887 -9.002 11.468 1.00 98.25 89 ARG A C 1
ATOM 700 O O . ARG A 1 89 ? -3.180 -7.855 11.148 1.00 98.25 89 ARG A O 1
ATOM 707 N N . GLU A 1 90 ? -3.548 -9.688 12.388 1.00 98.38 90 GLU A N 1
ATOM 708 C CA . GLU A 1 90 ? -4.442 -9.012 13.316 1.00 98.38 90 GLU A CA 1
ATOM 709 C C . GLU A 1 90 ? -3.624 -8.117 14.263 1.00 98.38 90 GLU A C 1
ATOM 711 O O . GLU A 1 90 ? -2.535 -8.480 14.734 1.00 98.38 90 GLU A O 1
ATOM 716 N N . GLY A 1 91 ? -4.130 -6.916 14.511 1.00 97.06 91 GLY A N 1
ATOM 717 C CA . GLY A 1 91 ? -3.523 -5.958 15.419 1.00 97.06 91 GLY A CA 1
ATOM 718 C C . GLY A 1 91 ? -4.541 -4.974 15.967 1.00 97.06 91 GLY A C 1
ATOM 719 O O . GLY A 1 91 ? -5.708 -4.972 15.572 1.00 97.06 91 GLY A O 1
ATOM 720 N N . LYS A 1 92 ? -4.084 -4.139 16.895 1.00 97.69 92 LYS A N 1
ATOM 721 C CA . LYS A 1 92 ? -4.871 -3.055 17.481 1.00 97.69 92 LYS A CA 1
ATOM 722 C C . LYS A 1 92 ? -4.547 -1.722 16.815 1.00 97.69 92 LYS A C 1
ATOM 724 O O . LYS A 1 92 ? -3.397 -1.484 16.445 1.00 97.69 92 LYS A O 1
ATOM 729 N N . ARG A 1 93 ? -5.526 -0.819 16.724 1.00 97.62 93 ARG A N 1
ATOM 730 C CA . ARG A 1 93 ? -5.354 0.525 16.136 1.00 97.62 93 ARG A CA 1
ATOM 731 C C . ARG A 1 93 ? -4.187 1.294 16.754 1.00 97.62 93 ARG A C 1
ATOM 733 O O . ARG A 1 93 ? -3.418 1.924 16.031 1.00 97.62 93 ARG A O 1
ATOM 740 N N . GLY A 1 94 ? -4.025 1.211 18.076 1.00 96.88 94 GLY A N 1
ATOM 741 C CA . GLY A 1 94 ? -2.959 1.894 18.808 1.00 96.88 94 GLY A CA 1
ATOM 742 C C . GLY A 1 94 ? -1.549 1.498 18.358 1.00 96.88 94 GLY A C 1
ATOM 743 O O . GLY A 1 94 ? -0.620 2.285 18.521 1.00 96.88 94 GLY A O 1
ATOM 744 N N . GLU A 1 95 ? -1.383 0.330 17.725 1.00 97.12 95 GLU A N 1
ATOM 745 C CA . GLU A 1 95 ? -0.096 -0.141 17.200 1.00 97.12 95 GLU A CA 1
ATOM 746 C C . GLU A 1 95 ? 0.398 0.655 15.986 1.00 97.12 95 GLU A C 1
ATOM 748 O O . GLU A 1 95 ? 1.565 0.519 15.613 1.00 97.12 95 GLU A O 1
ATOM 753 N N . VAL A 1 96 ? -0.446 1.495 15.374 1.00 97.12 96 VAL A N 1
ATOM 754 C CA . VAL A 1 96 ? -0.023 2.448 14.334 1.00 97.12 96 VAL A CA 1
ATOM 755 C C . VAL A 1 96 ? 1.037 3.413 14.872 1.00 97.12 96 VAL A C 1
ATOM 757 O O . VAL A 1 96 ? 1.968 3.766 14.147 1.00 97.12 96 VAL A O 1
ATOM 760 N N . ASP A 1 97 ? 0.952 3.785 16.151 1.00 93.75 97 ASP A N 1
ATOM 761 C CA . ASP A 1 97 ? 2.002 4.529 16.838 1.00 93.75 97 ASP A CA 1
ATOM 762 C C . ASP A 1 97 ? 2.980 3.558 17.507 1.00 93.75 97 ASP A C 1
ATOM 764 O O . ASP A 1 97 ? 2.708 2.965 18.551 1.00 93.75 97 ASP A O 1
ATOM 768 N N . ALA A 1 98 ? 4.158 3.416 16.900 1.00 89.25 98 ALA A N 1
ATOM 769 C CA . ALA A 1 98 ? 5.218 2.543 17.391 1.00 89.25 98 ALA A CA 1
ATOM 770 C C . ALA A 1 98 ? 5.755 2.913 18.782 1.00 89.25 98 ALA A C 1
ATOM 772 O O . ALA A 1 98 ? 6.418 2.082 19.401 1.00 89.25 98 ALA A O 1
ATOM 773 N N . SER A 1 99 ? 5.518 4.142 19.247 1.00 88.75 99 SER A N 1
ATOM 774 C CA . SER A 1 99 ? 6.018 4.636 20.533 1.00 88.75 99 SER A CA 1
ATOM 775 C C . SER A 1 99 ? 5.093 4.330 21.713 1.00 88.75 99 SER A C 1
ATOM 777 O O . SER A 1 99 ? 5.529 4.416 22.862 1.00 88.75 99 SER A O 1
ATOM 779 N N . LYS A 1 100 ? 3.832 3.958 21.457 1.00 89.06 100 LYS A N 1
ATOM 780 C CA . LYS A 1 100 ? 2.863 3.661 22.517 1.00 89.06 100 LYS A CA 1
ATOM 781 C C . LYS A 1 100 ? 3.051 2.250 23.081 1.00 89.06 100 LYS A C 1
ATOM 783 O O . LYS A 1 100 ? 3.234 1.283 22.345 1.00 89.06 100 LYS A O 1
ATOM 788 N N . ASP A 1 101 ? 2.914 2.125 24.401 1.00 89.56 101 ASP A N 1
ATOM 789 C CA . ASP A 1 101 ? 2.849 0.826 25.078 1.00 89.56 101 ASP A CA 1
ATOM 790 C C . ASP A 1 101 ? 1.494 0.153 24.807 1.00 89.56 101 ASP A C 1
ATOM 792 O O . ASP A 1 101 ? 0.433 0.727 25.066 1.00 89.56 101 ASP A O 1
ATOM 796 N N . ALA A 1 102 ? 1.523 -1.100 24.348 1.00 87.75 102 ALA A N 1
ATOM 797 C CA . ALA A 1 102 ? 0.328 -1.891 24.077 1.00 87.75 102 ALA A CA 1
ATOM 798 C C . ALA A 1 102 ? -0.577 -2.099 25.304 1.00 87.75 102 ALA A C 1
ATOM 800 O O . ALA A 1 102 ? -1.784 -2.310 25.158 1.00 87.75 102 ALA A O 1
ATOM 801 N N . ARG A 1 103 ? -0.025 -2.017 26.521 1.00 89.25 103 ARG A N 1
ATOM 802 C CA . ARG A 1 103 ? -0.798 -2.076 27.775 1.00 89.25 103 ARG A CA 1
ATOM 803 C C . ARG A 1 103 ? -1.619 -0.811 28.027 1.00 89.25 103 ARG A C 1
ATOM 805 O O . ARG A 1 103 ? -2.561 -0.848 28.815 1.00 89.25 103 ARG A O 1
ATOM 812 N N . ALA A 1 104 ? -1.267 0.297 27.376 1.00 90.88 104 ALA A N 1
ATOM 813 C CA . ALA A 1 104 ? -1.935 1.583 27.528 1.00 90.88 104 ALA A CA 1
ATOM 814 C C . ALA A 1 104 ? -3.112 1.777 26.558 1.00 90.88 104 ALA A C 1
ATOM 816 O O . ALA A 1 104 ? -3.862 2.741 26.713 1.00 90.88 104 ALA A O 1
ATOM 817 N N . PHE A 1 105 ? -3.302 0.880 25.584 1.00 93.56 105 PHE A N 1
ATOM 818 C CA . PHE A 1 105 ? -4.381 0.993 24.602 1.00 93.56 105 PHE A CA 1
ATOM 819 C C . PHE A 1 105 ? -5.760 0.905 25.264 1.00 93.56 105 PHE A C 1
ATOM 821 O O . PHE A 1 105 ? -6.090 -0.076 25.933 1.00 93.56 105 PHE A O 1
ATOM 828 N N . LYS A 1 106 ? -6.573 1.943 25.056 1.00 92.50 106 LYS A N 1
ATOM 829 C CA . LYS A 1 106 ? -7.946 2.085 25.558 1.00 92.50 106 LYS A CA 1
ATOM 830 C C . LYS A 1 106 ? -8.799 2.798 24.509 1.00 92.50 106 LYS A C 1
ATOM 832 O O . LYS A 1 106 ? -8.263 3.527 23.679 1.00 92.50 106 LYS A O 1
ATOM 837 N N . GLY A 1 107 ? -10.121 2.634 24.579 1.00 92.75 107 GLY A N 1
ATOM 838 C CA . GLY A 1 107 ? -11.032 3.229 23.595 1.00 92.75 107 GLY A CA 1
ATOM 839 C C . GLY A 1 107 ? -10.687 2.768 22.177 1.00 92.75 107 GLY A C 1
ATOM 840 O O . GLY A 1 107 ? -10.351 1.602 21.990 1.00 92.75 107 GLY A O 1
ATOM 841 N N . GLU A 1 108 ? -10.692 3.691 21.215 1.00 91.88 108 GLU A N 1
ATOM 842 C CA . GLU A 1 108 ? -10.385 3.397 19.807 1.00 91.88 108 GLU A CA 1
ATOM 843 C C . GLU A 1 108 ? -8.995 2.774 19.592 1.00 91.88 108 GLU A C 1
ATOM 845 O O . GLU A 1 108 ? -8.821 1.975 18.676 1.00 91.88 108 GLU A O 1
ATOM 850 N N . ASP A 1 109 ? -8.001 3.077 20.440 1.00 94.12 109 ASP A N 1
ATOM 851 C CA . ASP A 1 109 ? -6.662 2.472 20.340 1.00 94.12 109 ASP A CA 1
ATOM 852 C C . ASP A 1 109 ? -6.697 0.949 20.576 1.00 94.12 109 ASP A C 1
ATOM 854 O O . ASP A 1 109 ? -5.782 0.238 20.153 1.00 94.12 109 ASP A O 1
ATOM 858 N N . ALA A 1 110 ? -7.730 0.436 21.252 1.00 95.69 110 ALA A N 1
ATOM 859 C CA . ALA A 1 110 ? -7.911 -0.988 21.513 1.00 95.69 110 ALA A CA 1
ATOM 860 C C . ALA A 1 110 ? -8.686 -1.724 20.406 1.00 95.69 110 ALA A C 1
ATOM 862 O O . ALA A 1 110 ? -8.761 -2.954 20.471 1.00 95.69 110 ALA A O 1
ATOM 863 N N . ASP A 1 111 ? -9.222 -1.007 19.410 1.00 96.56 111 ASP A N 1
ATOM 864 C CA . ASP A 1 111 ? -9.977 -1.604 18.307 1.00 96.56 111 ASP A CA 1
ATOM 865 C C . ASP A 1 111 ? -9.119 -2.605 17.543 1.00 96.56 111 ASP A C 1
ATOM 867 O O . ASP A 1 111 ? -7.981 -2.310 17.172 1.00 96.56 111 ASP A O 1
ATOM 871 N N . VAL A 1 112 ? -9.690 -3.780 17.292 1.00 97.56 112 VAL A N 1
ATOM 872 C CA . VAL A 1 112 ? -9.033 -4.878 16.584 1.00 97.56 112 VAL A CA 1
ATOM 873 C C . VAL A 1 112 ? -9.347 -4.797 15.094 1.00 97.56 112 VAL A C 1
ATOM 875 O O . VAL A 1 112 ? -10.474 -4.512 14.687 1.00 97.56 112 VAL A O 1
ATOM 878 N N . GLY A 1 113 ? -8.342 -5.061 14.270 1.00 98.25 113 GLY A N 1
ATOM 879 C CA . GLY A 1 113 ? -8.452 -4.967 12.825 1.00 98.25 113 GLY A CA 1
ATOM 880 C C . GLY A 1 113 ? -7.265 -5.589 12.106 1.00 98.25 113 GLY A C 1
ATOM 881 O O . GLY A 1 113 ? -6.404 -6.239 12.707 1.00 98.25 113 GLY A O 1
ATOM 882 N N . LEU A 1 114 ? -7.224 -5.369 10.797 1.00 98.69 114 LEU A N 1
ATOM 883 C CA . LEU A 1 114 ? -6.122 -5.782 9.948 1.00 98.69 114 LEU A CA 1
ATOM 884 C C . LEU A 1 114 ? -5.004 -4.740 10.042 1.00 98.69 114 LEU A C 1
ATOM 886 O O . LEU A 1 114 ? -5.213 -3.562 9.746 1.00 98.69 114 LEU A O 1
ATOM 890 N N . LEU A 1 115 ? -3.817 -5.182 10.450 1.00 98.56 115 LEU A N 1
ATOM 891 C CA . LEU A 1 115 ? -2.618 -4.363 10.556 1.00 98.56 115 LEU A CA 1
ATOM 892 C C . LEU A 1 115 ? -1.571 -4.856 9.553 1.00 98.56 115 LEU A C 1
ATOM 894 O O . LEU A 1 115 ? -1.117 -6.002 9.619 1.00 98.56 115 LEU A O 1
ATOM 898 N N . ALA A 1 116 ? -1.154 -3.966 8.658 1.00 98.56 116 ALA A N 1
ATOM 899 C CA . ALA A 1 116 ? -0.027 -4.166 7.762 1.00 98.56 116 ALA A CA 1
ATOM 900 C C . ALA A 1 116 ? 1.150 -3.278 8.187 1.00 98.56 116 ALA A C 1
ATOM 902 O O . ALA A 1 116 ? 0.997 -2.066 8.338 1.00 98.56 116 ALA A O 1
ATOM 903 N N . THR A 1 117 ? 2.334 -3.865 8.355 1.00 98.44 117 THR A N 1
ATOM 904 C CA . THR A 1 117 ? 3.580 -3.121 8.568 1.00 98.44 117 THR A CA 1
ATOM 905 C C . THR A 1 117 ? 4.502 -3.294 7.372 1.00 98.44 117 THR A C 1
ATOM 907 O O . THR A 1 117 ? 4.646 -4.401 6.848 1.00 98.44 117 THR A O 1
ATOM 910 N N . VAL A 1 118 ? 5.118 -2.197 6.942 1.00 98.12 118 VAL A N 1
ATOM 911 C CA . VAL A 1 118 ? 6.120 -2.164 5.877 1.00 98.12 118 VAL A CA 1
ATOM 912 C C . VAL A 1 118 ? 7.361 -1.480 6.423 1.00 98.12 118 VAL A C 1
ATOM 914 O O . VAL A 1 118 ? 7.347 -0.273 6.660 1.00 98.12 118 VAL A O 1
ATOM 917 N N . ASP A 1 119 ? 8.421 -2.253 6.607 1.00 97.56 119 ASP A N 1
ATOM 918 C CA . ASP A 1 119 ? 9.727 -1.757 7.027 1.00 97.56 119 ASP A CA 1
ATOM 919 C C . ASP A 1 119 ? 10.672 -1.853 5.834 1.00 97.56 119 ASP A C 1
ATOM 921 O O . ASP A 1 119 ? 10.894 -2.942 5.306 1.00 97.56 119 ASP A O 1
ATOM 925 N N . ALA A 1 120 ? 11.203 -0.725 5.377 1.00 96.69 120 ALA A N 1
ATOM 926 C CA . ALA A 1 120 ? 12.093 -0.654 4.231 1.00 96.69 120 ALA A CA 1
ATOM 927 C C . ALA A 1 120 ? 13.393 0.060 4.586 1.00 96.69 120 ALA A C 1
ATOM 929 O O . ALA A 1 120 ? 13.388 1.046 5.322 1.00 96.69 120 ALA A O 1
ATOM 930 N N . ARG A 1 121 ? 14.493 -0.402 3.994 1.00 95.88 121 ARG A N 1
ATOM 931 C CA . ARG A 1 121 ? 15.782 0.288 4.012 1.00 95.88 121 ARG A CA 1
ATOM 932 C C . ARG A 1 121 ? 16.264 0.468 2.588 1.00 95.88 121 ARG A C 1
ATOM 934 O O . ARG A 1 121 ? 16.316 -0.489 1.814 1.00 95.88 121 ARG A O 1
ATOM 941 N N . VAL A 1 122 ? 16.644 1.694 2.265 1.00 95.19 122 VAL A N 1
ATOM 942 C CA . VAL A 1 122 ? 17.184 2.094 0.969 1.00 95.19 122 VAL A CA 1
ATOM 943 C C . VAL A 1 122 ? 18.558 2.726 1.165 1.00 95.19 122 VAL A C 1
ATOM 945 O O . VAL A 1 122 ? 18.757 3.520 2.073 1.00 95.19 122 VAL A O 1
ATOM 948 N N . VAL A 1 123 ? 19.505 2.369 0.309 1.00 93.94 123 VAL A N 1
ATOM 949 C CA . VAL A 1 123 ? 20.813 2.995 0.133 1.00 93.94 123 VAL A CA 1
ATOM 950 C C . VAL A 1 123 ? 20.657 4.123 -0.878 1.00 93.94 123 VAL A C 1
ATOM 952 O O . VAL A 1 123 ? 20.241 3.905 -2.019 1.00 93.94 123 VAL A O 1
ATOM 955 N N . VAL A 1 124 ? 20.982 5.339 -0.461 1.00 90.81 124 VAL A N 1
ATOM 956 C CA . VAL A 1 124 ? 20.808 6.548 -1.263 1.00 90.81 124 VAL A CA 1
ATOM 957 C C . VAL A 1 124 ? 22.079 6.792 -2.072 1.00 90.81 124 VAL A C 1
ATOM 959 O O . VAL A 1 124 ? 23.187 6.736 -1.548 1.00 90.81 124 VAL A O 1
ATOM 962 N N . ASN A 1 125 ? 21.930 7.039 -3.377 1.00 86.75 125 ASN A N 1
ATOM 963 C CA . ASN A 1 125 ? 23.038 7.339 -4.296 1.00 86.75 125 ASN A CA 1
ATOM 964 C C . ASN A 1 125 ? 24.189 6.307 -4.296 1.00 86.75 125 ASN A C 1
ATOM 966 O O . ASN A 1 125 ? 25.318 6.640 -4.647 1.00 86.75 125 ASN A O 1
ATOM 970 N N . GLY A 1 126 ? 23.917 5.056 -3.906 1.00 84.19 126 GLY A N 1
ATOM 971 C CA . GLY A 1 126 ? 24.929 3.998 -3.815 1.00 84.19 126 GLY A CA 1
ATOM 972 C C . GLY A 1 126 ? 25.908 4.134 -2.640 1.00 84.19 126 GLY A C 1
ATOM 973 O O . GLY A 1 126 ? 26.854 3.354 -2.557 1.00 84.19 126 GLY A O 1
ATOM 974 N N . ASP A 1 127 ? 25.696 5.083 -1.726 1.00 87.81 127 ASP A N 1
ATOM 975 C CA . ASP A 1 127 ? 26.517 5.260 -0.527 1.00 87.81 127 ASP A CA 1
ATOM 976 C C . ASP A 1 127 ? 25.931 4.448 0.634 1.00 87.81 127 ASP A C 1
ATOM 978 O O . ASP A 1 127 ? 24.918 4.818 1.219 1.00 87.81 127 ASP A O 1
ATOM 982 N N . ALA A 1 128 ? 26.588 3.348 1.010 1.00 85.44 128 ALA A N 1
ATOM 983 C CA . ALA A 1 128 ? 26.146 2.483 2.108 1.00 85.44 128 ALA A CA 1
ATOM 984 C C . ALA A 1 128 ? 26.083 3.187 3.483 1.00 85.44 128 ALA A C 1
ATOM 986 O O . ALA A 1 128 ? 25.477 2.654 4.412 1.00 85.44 128 ALA A O 1
ATOM 987 N N . THR A 1 129 ? 26.694 4.369 3.627 1.00 87.00 129 THR A N 1
ATOM 988 C CA . THR A 1 129 ? 26.612 5.216 4.830 1.00 87.00 129 THR A CA 1
ATOM 989 C C . THR A 1 129 ? 25.490 6.257 4.772 1.00 87.00 129 THR A C 1
ATOM 991 O O . THR A 1 129 ? 25.277 6.988 5.747 1.00 87.00 129 THR A O 1
ATOM 994 N N . HIS A 1 130 ? 24.777 6.315 3.644 1.00 93.44 130 HIS A N 1
ATOM 995 C CA . HIS A 1 130 ? 23.619 7.159 3.396 1.00 93.44 130 HIS A CA 1
ATOM 996 C C . HIS A 1 130 ? 22.385 6.277 3.182 1.00 93.44 130 HIS A C 1
ATOM 998 O O . HIS A 1 130 ? 22.170 5.721 2.104 1.00 93.44 130 HIS A O 1
ATOM 1004 N N . THR A 1 131 ? 21.563 6.130 4.218 1.00 94.25 131 THR A N 1
ATOM 1005 C CA . THR A 1 131 ? 20.364 5.289 4.175 1.00 94.25 131 THR A CA 1
ATOM 1006 C C . THR A 1 131 ? 19.085 6.091 4.351 1.00 94.25 131 THR A C 1
ATOM 1008 O O . THR A 1 131 ? 19.056 7.135 4.996 1.00 94.25 131 THR A O 1
ATOM 1011 N N . LEU A 1 132 ? 18.003 5.570 3.787 1.00 95.31 132 LEU A N 1
ATOM 1012 C CA . LEU A 1 132 ? 16.636 5.994 4.025 1.00 95.31 132 LEU A CA 1
ATOM 1013 C C . LEU A 1 132 ? 15.878 4.806 4.610 1.00 95.31 132 LEU A C 1
ATOM 1015 O O . LEU A 1 132 ? 15.652 3.808 3.924 1.00 95.31 132 LEU A O 1
ATOM 1019 N N . ASP A 1 133 ? 15.505 4.911 5.879 1.00 95.50 133 ASP A N 1
ATOM 1020 C CA . ASP A 1 133 ? 14.694 3.911 6.564 1.00 95.50 133 ASP A CA 1
ATOM 1021 C C . ASP A 1 133 ? 13.240 4.378 6.588 1.00 95.50 133 ASP A C 1
ATOM 1023 O O . ASP A 1 133 ? 12.942 5.462 7.091 1.00 95.50 133 ASP A O 1
ATOM 1027 N N . VAL A 1 134 ? 12.332 3.564 6.059 1.00 96.25 134 VAL A N 1
ATOM 1028 C CA . VAL A 1 134 ? 10.895 3.846 6.033 1.00 96.25 134 VAL A CA 1
ATOM 1029 C C . VAL A 1 134 ? 10.174 2.813 6.881 1.00 96.25 134 VAL A C 1
ATOM 1031 O O . VAL A 1 134 ? 10.302 1.614 6.653 1.00 96.25 134 VAL A O 1
ATOM 1034 N N . GLN A 1 135 ? 9.387 3.283 7.840 1.00 97.19 135 GLN A N 1
ATOM 1035 C CA . GLN A 1 135 ? 8.527 2.464 8.681 1.00 97.19 135 GLN A CA 1
ATOM 1036 C C . GLN A 1 135 ? 7.090 2.904 8.463 1.00 97.19 135 GLN A C 1
ATOM 1038 O O . GLN A 1 135 ? 6.714 4.020 8.824 1.00 97.19 135 GLN A O 1
ATOM 1043 N N . SER A 1 136 ? 6.289 2.028 7.875 1.00 98.06 136 SER A N 1
ATOM 1044 C CA . SER A 1 136 ? 4.874 2.281 7.627 1.00 98.06 136 SER A CA 1
ATOM 1045 C C . SER A 1 136 ? 4.023 1.288 8.393 1.00 98.06 136 SER A C 1
ATOM 1047 O O . SER A 1 136 ? 4.313 0.091 8.424 1.00 98.06 136 SER A O 1
ATOM 1049 N N . ARG A 1 137 ? 2.963 1.784 9.018 1.00 98.50 137 ARG A N 1
ATOM 1050 C CA . ARG A 1 137 ? 1.987 0.995 9.761 1.00 98.50 137 ARG A CA 1
ATOM 1051 C C . ARG A 1 137 ? 0.608 1.423 9.318 1.00 98.50 137 ARG A C 1
ATOM 1053 O O . ARG A 1 137 ? 0.251 2.588 9.458 1.00 98.50 137 ARG A O 1
ATOM 1060 N N . TYR A 1 138 ? -0.147 0.479 8.789 1.00 98.69 138 TYR A N 1
ATOM 1061 C CA . TYR A 1 138 ? -1.469 0.697 8.237 1.00 98.69 138 TYR A CA 1
ATOM 1062 C C . TYR A 1 138 ? -2.448 -0.187 8.996 1.00 98.69 138 TYR A C 1
ATOM 1064 O O . TYR A 1 138 ? -2.253 -1.398 9.058 1.00 98.69 138 TYR A O 1
ATOM 1072 N N . PHE A 1 139 ? -3.484 0.406 9.573 1.00 98.69 139 PHE A N 1
ATOM 1073 C CA . PHE A 1 139 ? -4.546 -0.284 10.292 1.00 98.69 139 PHE A CA 1
ATOM 1074 C C . PHE A 1 139 ? -5.897 0.016 9.650 1.00 98.69 139 PHE A C 1
ATOM 1076 O O . PHE A 1 139 ? -6.181 1.160 9.294 1.00 98.69 139 PHE A O 1
ATOM 1083 N N . MET A 1 140 ? -6.754 -0.996 9.584 1.00 98.62 140 MET A N 1
ATOM 1084 C CA . MET A 1 140 ? -8.154 -0.862 9.203 1.00 98.62 140 MET A CA 1
ATOM 1085 C C . MET A 1 140 ? -9.005 -1.819 10.043 1.00 98.62 140 MET A C 1
ATOM 1087 O O . MET A 1 140 ? -8.621 -2.974 10.238 1.00 98.62 140 MET A O 1
ATOM 1091 N N . THR A 1 141 ? -10.170 -1.377 10.519 1.00 98.38 141 THR A N 1
ATOM 1092 C CA . THR A 1 141 ? -11.145 -2.291 11.139 1.00 98.38 141 THR A CA 1
ATOM 1093 C C . THR A 1 141 ? -11.647 -3.313 10.115 1.00 98.38 141 THR A C 1
ATOM 1095 O O . THR A 1 141 ? -11.714 -3.025 8.922 1.00 98.38 141 THR A O 1
ATOM 1098 N N . PHE A 1 142 ? -11.999 -4.529 10.543 1.00 98.06 142 PHE A N 1
ATOM 1099 C CA . PHE A 1 142 ? -12.417 -5.587 9.606 1.00 98.06 142 PHE A CA 1
ATOM 1100 C C . PHE A 1 142 ? -13.724 -5.281 8.859 1.00 98.06 142 PHE A C 1
ATOM 1102 O O . PHE A 1 142 ? -13.945 -5.799 7.769 1.00 98.06 142 PHE A O 1
ATOM 1109 N N . ASP A 1 143 ? -14.563 -4.405 9.410 1.00 96.12 143 ASP A N 1
ATOM 1110 C CA . ASP A 1 143 ? -15.757 -3.866 8.751 1.00 96.12 143 ASP A CA 1
ATOM 1111 C C . ASP A 1 143 ? -15.449 -2.716 7.773 1.00 96.12 143 ASP A C 1
ATOM 1113 O O . ASP A 1 143 ? -16.355 -2.179 7.135 1.00 96.12 143 ASP A O 1
ATOM 1117 N N . ARG A 1 144 ? -14.172 -2.320 7.661 1.00 96.12 144 ARG A N 1
ATOM 1118 C CA . ARG A 1 144 ? -13.657 -1.244 6.802 1.00 96.12 144 ARG A CA 1
ATOM 1119 C C . ARG A 1 144 ? -14.201 0.145 7.153 1.00 96.12 144 ARG A C 1
ATOM 1121 O O . ARG A 1 144 ? -13.977 1.107 6.406 1.00 96.12 144 ARG A O 1
ATOM 1128 N N . ALA A 1 145 ? -14.898 0.296 8.280 1.00 95.06 145 ALA A N 1
ATOM 1129 C CA . ALA A 1 145 ? -15.533 1.550 8.670 1.00 95.06 145 ALA A CA 1
ATOM 1130 C C . ALA A 1 145 ? -14.507 2.620 9.059 1.00 95.06 145 ALA A C 1
ATOM 1132 O O . ALA A 1 145 ? -14.736 3.805 8.808 1.00 95.06 145 ALA A O 1
ATOM 1133 N N . SER A 1 146 ? -13.360 2.215 9.607 1.00 96.69 146 SER A N 1
ATOM 1134 C CA . SER A 1 146 ? -12.305 3.128 10.040 1.00 96.69 146 SER A CA 1
ATOM 1135 C C . SER A 1 146 ? -10.906 2.630 9.690 1.00 96.69 146 SER A C 1
ATOM 1137 O O . SER A 1 146 ? -10.668 1.433 9.529 1.00 96.69 146 SER A O 1
ATOM 1139 N N . GLU A 1 147 ? -9.972 3.567 9.570 1.00 98.00 147 GLU A N 1
ATOM 1140 C CA . GLU A 1 147 ? -8.552 3.294 9.354 1.00 98.00 147 GLU A CA 1
ATOM 1141 C C . GLU A 1 147 ? -7.687 4.333 10.069 1.00 98.00 147 GLU A C 1
ATOM 1143 O O . GLU A 1 147 ? -8.103 5.467 10.333 1.00 98.00 147 GLU A O 1
ATOM 1148 N N . SER A 1 148 ? -6.456 3.934 10.350 1.00 98.19 148 SER A N 1
ATOM 1149 C CA . SER A 1 148 ? -5.397 4.804 10.840 1.00 98.19 148 SER A CA 1
ATOM 1150 C C . SER A 1 148 ? -4.083 4.312 10.264 1.00 98.19 148 SER A C 1
ATOM 1152 O O . SER A 1 148 ? -3.856 3.107 10.156 1.00 98.19 148 SER A O 1
ATOM 1154 N N . TRP A 1 149 ? -3.210 5.221 9.873 1.00 98.12 149 TRP A N 1
ATOM 1155 C CA . TRP A 1 149 ? -1.902 4.862 9.374 1.00 98.12 149 TRP A CA 1
ATOM 1156 C C . TRP A 1 149 ? -0.859 5.910 9.704 1.00 98.12 149 TRP A C 1
ATOM 1158 O O . TRP A 1 149 ? -1.156 7.092 9.851 1.00 98.12 149 TRP A O 1
ATOM 1168 N N . SER A 1 150 ? 0.382 5.457 9.797 1.00 97.31 150 SER A N 1
ATOM 1169 C CA . SER A 1 150 ? 1.554 6.285 10.027 1.00 97.31 150 SER A CA 1
ATOM 1170 C C . SER A 1 150 ? 2.675 5.788 9.134 1.00 97.31 150 SER A C 1
ATOM 1172 O O . SER A 1 150 ? 2.942 4.588 9.071 1.00 97.31 150 SER A O 1
ATOM 1174 N N . MET A 1 151 ? 3.320 6.708 8.434 1.00 96.44 151 MET A N 1
ATOM 1175 C CA . MET A 1 151 ? 4.536 6.469 7.676 1.00 96.44 151 MET A CA 1
ATOM 1176 C C . MET A 1 151 ? 5.602 7.406 8.212 1.00 96.44 151 MET A C 1
ATOM 1178 O O . MET A 1 151 ? 5.439 8.622 8.166 1.00 96.44 151 MET A O 1
ATOM 1182 N N . ARG A 1 152 ? 6.707 6.850 8.693 1.00 95.75 152 ARG A N 1
ATOM 1183 C CA . ARG A 1 152 ? 7.885 7.600 9.115 1.00 95.75 152 ARG A CA 1
ATOM 1184 C C . ARG A 1 152 ? 9.039 7.266 8.192 1.00 95.75 152 ARG A C 1
ATOM 1186 O O . ARG A 1 152 ? 9.347 6.098 7.988 1.00 95.75 152 ARG A O 1
ATOM 1193 N N . SER A 1 153 ? 9.692 8.294 7.682 1.00 95.31 153 SER A N 1
ATOM 1194 C CA . SER A 1 153 ? 10.905 8.176 6.890 1.00 95.31 153 SER A CA 1
ATOM 1195 C C . SER A 1 153 ? 12.041 8.849 7.643 1.00 95.31 153 SER A C 1
ATOM 1197 O O . SER A 1 153 ? 11.914 10.006 8.041 1.00 95.31 153 SER A O 1
ATOM 1199 N N . THR A 1 154 ? 13.148 8.147 7.845 1.00 95.06 154 THR A N 1
ATOM 1200 C CA . THR A 1 154 ? 14.352 8.697 8.464 1.00 95.06 154 THR A CA 1
ATOM 1201 C C . THR A 1 154 ? 15.534 8.504 7.533 1.00 95.06 154 THR A C 1
ATOM 1203 O O . THR A 1 154 ? 15.998 7.390 7.307 1.00 95.06 154 THR A O 1
ATOM 1206 N N . GLU A 1 155 ? 16.020 9.616 7.004 1.00 94.94 155 GLU A N 1
ATOM 1207 C CA . GLU A 1 155 ? 17.250 9.683 6.234 1.00 94.94 155 GLU A CA 1
ATOM 1208 C C . GLU A 1 155 ? 18.431 9.836 7.193 1.00 94.94 155 GLU A C 1
ATOM 1210 O O . GLU A 1 155 ? 18.412 10.693 8.083 1.00 94.94 155 GLU A O 1
ATOM 1215 N N . ARG A 1 156 ? 19.450 9.000 7.024 1.00 93.69 156 ARG A N 1
ATOM 1216 C CA . ARG A 1 156 ? 20.671 8.977 7.827 1.00 93.69 156 ARG A CA 1
ATOM 1217 C C . ARG A 1 156 ? 21.861 9.111 6.904 1.00 93.69 156 ARG A C 1
ATOM 1219 O O . ARG A 1 156 ? 22.005 8.335 5.969 1.00 93.69 156 ARG A O 1
ATOM 1226 N N . GLN A 1 157 ? 22.734 10.064 7.193 1.00 91.88 157 GLN A N 1
ATOM 1227 C CA . GLN A 1 157 ? 24.004 10.216 6.497 1.00 91.88 157 GLN A CA 1
ATOM 1228 C C . GLN A 1 157 ? 25.100 10.472 7.527 1.00 91.88 157 GLN A C 1
ATOM 1230 O O . GLN A 1 157 ? 25.194 11.552 8.120 1.00 91.88 157 GLN A O 1
ATOM 1235 N N . LYS A 1 158 ? 25.951 9.468 7.759 1.00 86.25 158 LYS A N 1
ATOM 1236 C CA . LYS A 1 158 ? 26.988 9.497 8.806 1.00 86.25 158 LYS A CA 1
ATOM 1237 C C . LYS A 1 158 ? 26.393 9.800 10.194 1.00 86.25 158 LYS A C 1
ATOM 1239 O O . LYS A 1 158 ? 25.804 8.922 10.808 1.00 86.25 158 LYS A O 1
ATOM 1244 N N . ARG A 1 159 ? 26.573 11.025 10.706 1.00 85.06 159 ARG A N 1
ATOM 1245 C CA . ARG A 1 159 ? 26.052 11.483 12.011 1.00 85.06 159 ARG A CA 1
ATOM 1246 C C . ARG A 1 159 ? 24.795 12.348 11.897 1.00 85.06 159 ARG A C 1
ATOM 1248 O O . ARG A 1 159 ? 24.227 12.706 12.922 1.00 85.06 159 ARG A O 1
ATOM 1255 N N . ALA A 1 160 ? 24.405 12.736 10.686 1.00 87.88 160 ALA A N 1
ATOM 1256 C CA . ALA A 1 160 ? 23.222 13.549 10.459 1.00 87.88 160 ALA A CA 1
ATOM 1257 C C . ALA A 1 160 ? 22.001 12.649 10.255 1.00 87.88 160 ALA A C 1
ATOM 1259 O O . ALA A 1 160 ? 22.077 11.654 9.532 1.00 87.88 160 ALA A O 1
ATOM 1260 N N . GLU A 1 161 ? 20.876 13.031 10.854 1.00 91.56 161 GLU A N 1
ATOM 1261 C CA . GLU A 1 161 ? 19.582 12.405 10.604 1.00 91.56 161 GLU A CA 1
ATOM 1262 C C . GLU A 1 161 ? 18.509 13.455 10.306 1.00 91.56 161 GLU A C 1
ATOM 1264 O O . GLU A 1 161 ? 18.490 14.547 10.885 1.00 91.56 161 GLU A O 1
ATOM 1269 N N . ARG A 1 162 ? 17.594 13.122 9.395 1.00 92.00 162 ARG A N 1
ATOM 1270 C CA . ARG A 1 162 ? 16.386 13.901 9.120 1.00 92.00 162 ARG A CA 1
ATOM 1271 C C . ARG A 1 162 ? 15.204 12.954 9.086 1.00 92.00 162 ARG A C 1
ATOM 1273 O O . ARG A 1 162 ? 15.216 11.972 8.355 1.00 92.00 162 ARG A O 1
ATOM 1280 N N . SER A 1 163 ? 14.176 13.261 9.870 1.00 92.50 163 SER A N 1
ATOM 1281 C CA . SER A 1 163 ? 12.925 12.506 9.850 1.00 92.50 163 SER A CA 1
ATOM 1282 C C . SER A 1 163 ? 11.787 13.332 9.263 1.00 92.50 163 SER A C 1
ATOM 1284 O O . SER A 1 163 ? 11.684 14.536 9.513 1.00 92.50 163 SER A O 1
ATOM 1286 N N . SER A 1 164 ? 10.915 12.661 8.525 1.00 93.56 164 SER A N 1
ATOM 1287 C CA . SER A 1 164 ? 9.566 13.111 8.208 1.00 93.56 164 SER A CA 1
ATOM 1288 C C . SER A 1 164 ? 8.569 12.028 8.607 1.00 93.56 164 SER A C 1
ATOM 1290 O O . SER A 1 164 ? 8.908 10.845 8.695 1.00 93.56 164 SER A O 1
ATOM 1292 N N . ALA A 1 165 ? 7.342 12.435 8.891 1.00 93.81 165 ALA A N 1
ATOM 1293 C CA . ALA A 1 165 ? 6.244 11.535 9.167 1.00 93.81 165 ALA A CA 1
ATOM 1294 C C . ALA A 1 165 ? 4.971 12.041 8.494 1.00 93.81 165 ALA A C 1
ATOM 1296 O O . ALA A 1 165 ? 4.756 13.245 8.377 1.00 93.81 165 ALA A O 1
ATOM 1297 N N . GLN A 1 166 ? 4.124 11.118 8.074 1.00 95.38 166 GLN A N 1
ATOM 1298 C CA . GLN A 1 166 ? 2.784 11.399 7.597 1.00 95.38 166 GLN A CA 1
ATOM 1299 C C . GLN A 1 166 ? 1.837 10.439 8.307 1.00 95.38 166 GLN A C 1
ATOM 1301 O O . GLN A 1 166 ? 2.058 9.228 8.301 1.00 95.38 166 GLN A O 1
ATOM 1306 N N . THR A 1 167 ? 0.797 10.983 8.923 1.00 95.81 167 THR A N 1
ATOM 1307 C CA . THR A 1 167 ? -0.210 10.212 9.650 1.00 95.81 167 THR A CA 1
ATOM 1308 C C . THR A 1 167 ? -1.562 10.505 9.042 1.00 95.81 167 THR A C 1
ATOM 1310 O O . THR A 1 167 ? -1.945 11.671 8.943 1.00 95.81 167 THR A O 1
ATOM 1313 N N . GLY A 1 168 ? -2.294 9.466 8.664 1.00 96.50 168 GLY A N 1
ATOM 1314 C CA . GLY A 1 168 ? -3.653 9.595 8.173 1.00 96.50 168 GLY A CA 1
ATOM 1315 C C . GLY A 1 168 ? -4.638 8.815 9.016 1.00 96.50 168 GLY A C 1
ATOM 1316 O O . GLY A 1 168 ? -4.314 7.775 9.581 1.00 96.50 168 GLY A O 1
ATOM 1317 N N . PHE A 1 169 ? -5.858 9.322 9.110 1.00 96.06 169 PHE A N 1
ATOM 1318 C CA . PHE A 1 169 ? -6.930 8.642 9.818 1.00 96.06 169 PHE A CA 1
ATOM 1319 C C . PHE A 1 169 ? -8.283 8.940 9.189 1.00 96.06 169 PHE A C 1
ATOM 1321 O O . PHE A 1 169 ? -8.537 10.029 8.666 1.00 96.06 169 PHE A O 1
ATOM 1328 N N . ARG A 1 170 ? -9.170 7.956 9.282 1.00 96.06 170 ARG A N 1
ATOM 1329 C CA . ARG A 1 170 ? -10.579 8.058 8.917 1.00 96.06 170 ARG A CA 1
ATOM 1330 C C . ARG A 1 170 ? -11.391 7.360 9.995 1.00 96.06 170 ARG A C 1
ATOM 1332 O O . ARG A 1 170 ? -11.252 6.158 10.210 1.00 96.06 170 ARG A O 1
ATOM 1339 N N . ALA A 1 171 ? -12.251 8.126 10.653 1.00 93.69 171 ALA A N 1
ATOM 1340 C CA . ALA A 1 171 ? -13.192 7.594 11.626 1.00 93.69 171 ALA A CA 1
ATOM 1341 C C . ALA A 1 171 ? -14.393 6.934 10.934 1.00 93.69 171 ALA A C 1
ATOM 1343 O O . ALA A 1 171 ? -14.728 7.264 9.790 1.00 93.69 171 ALA A O 1
ATOM 1344 N N . ALA A 1 172 ? -15.059 6.036 11.661 1.00 92.25 172 ALA A N 1
ATOM 1345 C CA . ALA A 1 172 ? -16.332 5.477 11.232 1.00 92.25 172 ALA A CA 1
ATOM 1346 C C . ALA A 1 172 ? -17.387 6.591 11.072 1.00 92.25 172 ALA A C 1
ATOM 1348 O O . ALA A 1 172 ? -17.377 7.561 11.841 1.00 92.25 172 ALA A O 1
ATOM 1349 N N . PRO A 1 173 ? -18.308 6.474 10.097 1.00 90.50 173 PRO A N 1
ATOM 1350 C CA . PRO A 1 173 ? -19.440 7.385 9.991 1.00 90.50 173 PRO A CA 1
ATOM 1351 C C . PRO A 1 173 ? -20.234 7.443 11.301 1.00 90.50 173 PRO A C 1
ATOM 1353 O O . PRO A 1 173 ? -20.495 6.419 11.929 1.00 90.50 173 PRO A O 1
ATOM 1356 N N . SER A 1 174 ? -20.649 8.642 11.700 1.00 90.44 174 SER A N 1
ATOM 1357 C CA . SER A 1 174 ? -21.482 8.862 12.889 1.00 90.44 174 SER A CA 1
ATOM 1358 C C . SER A 1 174 ? -22.645 9.798 12.571 1.00 90.44 174 SER A C 1
ATOM 1360 O O . SER A 1 174 ? -22.652 10.453 11.531 1.00 90.44 174 SER A O 1
ATOM 1362 N N . VAL A 1 175 ? -23.624 9.912 13.474 1.00 89.00 175 VAL A N 1
ATOM 1363 C CA . VAL A 1 175 ? -24.788 10.802 13.285 1.00 89.00 175 VAL A CA 1
ATOM 1364 C C . VAL A 1 175 ? -24.363 12.259 13.035 1.00 89.00 175 VAL A C 1
ATOM 1366 O O . VAL A 1 175 ? -24.953 12.932 12.195 1.00 89.00 175 VAL A O 1
ATOM 1369 N N . GLY A 1 176 ? -23.307 12.736 13.707 1.00 87.94 176 GLY A N 1
ATOM 1370 C CA . GLY A 1 176 ? -22.766 14.089 13.516 1.00 87.94 176 GLY A CA 1
ATOM 1371 C C . GLY A 1 176 ? -21.821 14.239 12.316 1.00 87.94 176 GLY A C 1
ATOM 1372 O O . GLY A 1 176 ? -21.556 15.357 11.881 1.00 87.94 176 GLY A O 1
ATOM 1373 N N . ALA A 1 177 ? -21.319 13.132 11.766 1.00 86.50 177 ALA A N 1
ATOM 1374 C CA . ALA A 1 177 ? -20.408 13.106 10.624 1.00 86.50 177 ALA A CA 1
ATOM 1375 C C . ALA A 1 177 ? -20.710 11.890 9.724 1.00 86.50 177 ALA A C 1
ATOM 1377 O O . ALA A 1 177 ? -19.940 10.926 9.699 1.00 86.50 177 ALA A O 1
ATOM 1378 N N . PRO A 1 178 ? -21.836 11.903 8.984 1.00 87.75 178 PRO A N 1
ATOM 1379 C CA . PRO A 1 178 ? -22.284 10.740 8.214 1.00 87.75 178 PRO A CA 1
ATOM 1380 C C . PRO A 1 178 ? -21.449 10.502 6.951 1.00 87.75 178 PRO A C 1
AT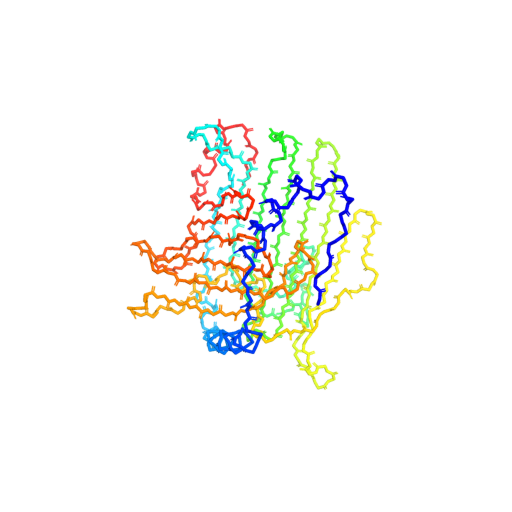OM 1382 O O . PRO A 1 178 ? -21.455 9.407 6.397 1.00 87.75 178 PRO A O 1
ATOM 1385 N N . ARG A 1 179 ? -20.736 11.529 6.474 1.00 89.00 179 ARG A N 1
ATOM 1386 C CA . ARG A 1 179 ? -19.825 11.429 5.331 1.00 89.00 179 ARG A CA 1
ATOM 1387 C C . ARG A 1 179 ? -18.396 11.309 5.856 1.00 89.00 179 ARG A C 1
ATOM 1389 O O . ARG A 1 179 ? -17.888 12.303 6.382 1.00 89.00 179 ARG A O 1
ATOM 1396 N N . PRO A 1 180 ? -17.752 10.136 5.738 1.00 91.88 180 PRO A N 1
ATOM 1397 C CA . PRO A 1 180 ? -16.402 9.960 6.238 1.00 91.88 180 PRO A CA 1
ATOM 1398 C C . PRO A 1 180 ? -15.426 10.843 5.459 1.00 91.88 180 PRO A C 1
ATOM 1400 O O . PRO A 1 180 ? -15.580 11.093 4.258 1.00 91.88 180 PRO A O 1
ATOM 1403 N N . LYS A 1 181 ? -14.401 11.305 6.166 1.00 95.19 181 LYS A N 1
ATOM 1404 C CA . LYS A 1 181 ? -13.283 12.056 5.607 1.00 95.19 181 LYS A CA 1
ATOM 1405 C C . LYS A 1 181 ? -11.988 11.363 5.987 1.00 95.19 181 LYS A C 1
ATOM 1407 O O . LYS A 1 181 ? -11.883 10.842 7.099 1.00 95.19 181 LYS A O 1
ATOM 1412 N N . ILE A 1 182 ? -11.014 11.400 5.087 1.00 96.12 182 ILE A N 1
ATOM 1413 C CA . ILE A 1 182 ? -9.631 11.103 5.439 1.00 96.12 182 ILE A CA 1
ATOM 1414 C C . ILE A 1 182 ? -8.958 12.407 5.842 1.00 96.12 182 ILE A C 1
ATOM 1416 O O . ILE A 1 182 ? -9.113 13.435 5.178 1.00 96.12 182 ILE A O 1
ATOM 1420 N N . ARG A 1 183 ? -8.260 12.362 6.970 1.00 96.00 183 ARG A N 1
ATOM 1421 C CA . ARG A 1 183 ? -7.502 13.475 7.533 1.00 96.00 183 ARG A CA 1
ATOM 1422 C C . ARG A 1 183 ? -6.042 13.095 7.555 1.00 96.00 183 ARG A C 1
ATOM 1424 O O . ARG A 1 183 ? -5.731 12.006 8.026 1.00 96.00 183 ARG A O 1
ATOM 1431 N N . VAL A 1 184 ? -5.170 13.975 7.079 1.00 96.31 184 VAL A N 1
ATOM 1432 C CA . VAL A 1 184 ? -3.730 13.714 7.001 1.00 96.31 184 VAL A CA 1
ATOM 1433 C C . VAL A 1 184 ? -2.949 14.846 7.649 1.00 96.31 184 VAL A C 1
ATOM 1435 O O . VAL A 1 184 ? -3.208 16.026 7.417 1.00 96.31 184 VAL A O 1
ATOM 1438 N N . ILE A 1 185 ? -1.990 14.467 8.484 1.00 94.38 185 ILE A N 1
ATOM 1439 C CA . ILE A 1 185 ? -1.050 15.358 9.155 1.00 94.38 185 ILE A CA 1
ATOM 1440 C C . ILE A 1 185 ? 0.344 14.993 8.662 1.00 94.38 185 ILE A C 1
ATOM 1442 O O . ILE A 1 185 ? 0.751 13.836 8.765 1.00 94.38 185 ILE A O 1
ATOM 1446 N N . THR A 1 186 ? 1.084 15.984 8.176 1.00 92.19 186 THR A N 1
ATOM 1447 C CA . THR A 1 186 ? 2.469 15.818 7.735 1.00 92.19 186 THR A CA 1
ATOM 1448 C C . THR A 1 186 ? 3.383 16.545 8.719 1.00 92.19 186 THR A C 1
ATOM 1450 O O . THR A 1 186 ? 3.165 17.702 9.074 1.00 92.19 186 THR A O 1
ATOM 1453 N N . ALA A 1 187 ? 4.410 15.860 9.201 1.00 88.94 187 ALA A N 1
ATOM 1454 C CA . ALA A 1 187 ? 5.427 16.394 10.091 1.00 88.94 187 ALA A CA 1
ATOM 1455 C C . ALA A 1 187 ? 6.795 16.282 9.419 1.00 88.94 187 ALA A C 1
ATOM 1457 O O . ALA A 1 187 ? 7.218 15.212 8.988 1.00 88.94 187 ALA A O 1
ATOM 1458 N N . THR A 1 188 ? 7.511 17.393 9.341 1.00 86.31 188 THR A N 1
ATOM 1459 C CA . THR A 1 188 ? 8.867 17.466 8.795 1.00 86.31 188 THR A CA 1
ATOM 1460 C C . THR A 1 188 ? 9.767 18.217 9.768 1.00 86.31 188 THR A C 1
ATOM 1462 O O . THR A 1 188 ? 9.298 18.807 10.742 1.00 86.31 188 THR A O 1
ATOM 1465 N N . ARG A 1 189 ? 11.075 18.248 9.489 1.00 76.00 189 ARG A N 1
ATOM 1466 C CA . ARG A 1 189 ? 12.020 19.078 10.253 1.00 76.00 189 ARG A CA 1
ATOM 1467 C C . ARG A 1 189 ? 11.620 20.558 10.279 1.00 76.00 189 ARG A C 1
ATOM 1469 O O . ARG A 1 189 ? 11.877 21.239 11.263 1.00 76.00 189 ARG A O 1
ATOM 1476 N N . ASP A 1 190 ? 11.018 21.038 9.195 1.00 75.06 190 ASP A N 1
ATOM 1477 C CA . ASP A 1 190 ? 10.733 22.458 8.985 1.00 75.06 190 ASP A CA 1
ATOM 1478 C C . ASP A 1 190 ? 9.373 22.868 9.582 1.00 75.06 190 ASP A C 1
ATOM 1480 O O . ASP A 1 190 ? 9.028 24.047 9.624 1.00 75.06 190 ASP A O 1
ATOM 1484 N N . GLY A 1 191 ? 8.614 21.897 10.100 1.00 76.38 191 GLY A N 1
ATOM 1485 C CA . GLY A 1 191 ? 7.357 22.119 10.796 1.00 76.38 191 GLY A CA 1
ATOM 1486 C C . GLY A 1 191 ? 6.396 20.942 10.672 1.00 76.38 191 GLY A C 1
ATOM 1487 O O . GLY A 1 191 ? 6.588 20.019 9.879 1.00 76.38 191 GLY A O 1
ATOM 1488 N N . MET A 1 192 ? 5.333 21.003 11.467 1.00 79.88 192 MET A N 1
ATOM 1489 C CA . MET A 1 192 ? 4.188 20.101 11.395 1.00 79.88 192 MET A CA 1
ATOM 1490 C C . MET A 1 192 ? 2.986 20.864 10.846 1.00 79.88 192 MET A C 1
ATOM 1492 O O . MET A 1 192 ? 2.789 22.033 11.196 1.00 79.88 192 MET A O 1
ATOM 1496 N N . THR A 1 193 ? 2.170 20.213 10.014 1.00 78.12 193 THR A N 1
ATOM 1497 C CA . THR A 1 193 ? 0.901 20.787 9.567 1.00 78.12 193 THR A 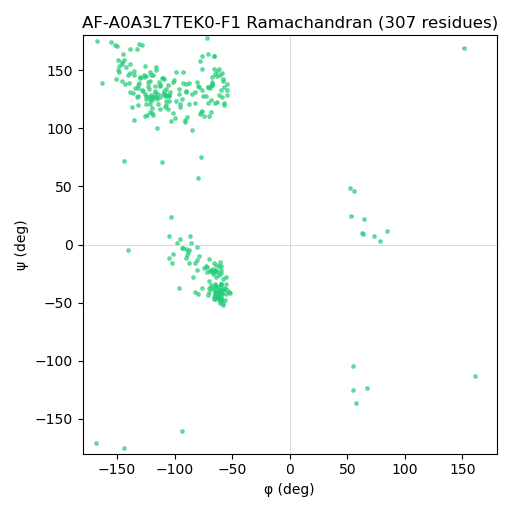CA 1
ATOM 1498 C C . THR A 1 193 ? 0.046 21.113 10.793 1.00 78.12 193 THR A C 1
ATOM 1500 O O . THR A 1 193 ? -0.255 20.233 11.598 1.00 78.12 193 THR A O 1
ATOM 1503 N N . ARG A 1 194 ? -0.309 22.393 10.962 1.00 74.06 194 ARG A N 1
ATOM 1504 C CA . ARG A 1 194 ? -1.087 22.864 12.122 1.00 74.06 194 ARG A CA 1
ATOM 1505 C C . ARG A 1 194 ? -2.533 22.375 12.086 1.00 74.06 194 ARG A C 1
ATOM 1507 O O . ARG A 1 194 ? -3.080 22.035 13.128 1.00 74.06 194 ARG A O 1
ATOM 1514 N N . GLU A 1 195 ? -3.120 22.327 10.894 1.00 85.25 195 GLU A N 1
ATOM 1515 C CA . GLU A 1 195 ? -4.462 21.803 10.646 1.00 85.25 195 GLU A CA 1
ATOM 1516 C C . GLU A 1 195 ? -4.364 20.588 9.720 1.00 85.25 195 GLU A C 1
ATOM 1518 O O . GLU A 1 195 ? -3.686 20.679 8.695 1.00 85.25 195 GLU A O 1
ATOM 1523 N N . PRO A 1 196 ? -4.997 19.447 10.044 1.00 90.06 196 PRO A N 1
ATOM 1524 C CA . PRO A 1 196 ? -4.993 18.296 9.152 1.00 90.06 196 PRO A CA 1
ATOM 1525 C C . PRO A 1 196 ? -5.571 18.668 7.785 1.00 90.06 196 PRO A C 1
ATOM 1527 O O . PRO A 1 196 ? -6.625 19.298 7.703 1.00 90.06 196 PRO A O 1
ATOM 1530 N N . GLN A 1 197 ? -4.915 18.230 6.715 1.00 94.06 197 GLN A N 1
ATOM 1531 C CA . GLN A 1 197 ? -5.522 18.278 5.392 1.00 94.06 197 GLN A CA 1
ATOM 1532 C C . GLN A 1 197 ? -6.689 17.281 5.364 1.00 94.06 197 GLN A C 1
ATOM 1534 O O . GLN A 1 197 ? -6.571 16.174 5.894 1.00 94.06 197 GLN A O 1
ATOM 1539 N N . GLU A 1 198 ? -7.824 17.671 4.782 1.00 94.94 198 GLU A N 1
ATOM 1540 C CA . GLU A 1 198 ? -9.028 16.842 4.748 1.00 94.94 198 GLU A CA 1
ATOM 1541 C C . GLU A 1 198 ? -9.504 16.588 3.321 1.00 94.94 198 GLU A C 1
ATOM 1543 O O . GLU A 1 198 ? -9.607 17.509 2.510 1.00 94.94 198 GLU A O 1
ATOM 1548 N N . TRP A 1 199 ? -9.938 15.357 3.062 1.00 95.56 199 TRP A N 1
ATOM 1549 C CA . TRP A 1 199 ? -10.640 15.007 1.835 1.00 95.56 199 TRP A CA 1
ATOM 1550 C C . TRP A 1 199 ? -11.910 14.234 2.154 1.00 95.56 199 TRP A C 1
ATOM 1552 O O . TRP A 1 199 ? -11.929 13.346 3.008 1.00 95.56 199 TRP A O 1
ATOM 1562 N N . SER A 1 200 ? -12.982 14.560 1.433 1.00 94.50 200 SER A N 1
ATOM 1563 C CA . SER A 1 200 ? -14.189 13.730 1.443 1.00 94.50 200 SER A CA 1
ATOM 1564 C C . SER A 1 200 ? -13.887 12.402 0.766 1.00 94.50 200 SER A C 1
ATOM 1566 O O . SER A 1 200 ? -13.238 12.390 -0.282 1.00 94.50 200 SER A O 1
ATOM 1568 N N . LEU A 1 201 ? -14.364 11.297 1.341 1.00 93.94 201 LEU A N 1
ATOM 1569 C CA . LEU A 1 201 ? -14.130 9.994 0.736 1.00 93.94 201 LEU A CA 1
ATOM 1570 C C . LEU A 1 201 ? -14.900 9.848 -0.585 1.00 93.94 201 LEU A C 1
ATOM 1572 O O . LEU A 1 201 ? -16.125 10.006 -0.592 1.00 93.94 201 LEU A O 1
ATOM 1576 N N . PRO A 1 202 ? -14.213 9.526 -1.692 1.00 93.56 202 PRO A N 1
ATOM 1577 C CA . PRO A 1 202 ? -14.867 9.160 -2.938 1.00 93.56 202 PRO A CA 1
ATOM 1578 C C . PRO A 1 202 ? -15.533 7.775 -2.821 1.00 93.56 202 PRO A C 1
ATOM 1580 O O . PRO A 1 202 ? -15.226 7.007 -1.902 1.00 93.56 202 PRO A O 1
ATOM 1583 N N . PRO A 1 203 ? -16.444 7.425 -3.748 1.00 90.62 203 PRO A N 1
ATOM 1584 C CA . PRO A 1 203 ? -16.971 6.065 -3.830 1.00 90.62 203 PRO A CA 1
ATOM 1585 C C . PRO A 1 203 ? -15.841 5.071 -4.119 1.00 90.62 203 PRO A C 1
ATOM 1587 O O . PRO A 1 203 ? -14.887 5.421 -4.805 1.00 90.62 203 PRO A O 1
ATOM 1590 N N . VAL A 1 204 ? -15.978 3.824 -3.658 1.00 95.31 204 VAL A N 1
ATOM 1591 C CA . VAL A 1 204 ? -14.986 2.755 -3.900 1.00 95.31 204 VAL A CA 1
ATOM 1592 C C . VAL A 1 204 ? -13.580 3.154 -3.424 1.00 95.31 204 VAL A C 1
ATOM 1594 O O . VAL A 1 204 ? -12.587 3.006 -4.128 1.00 95.31 204 VAL A O 1
ATOM 1597 N N . TYR A 1 205 ? -13.498 3.717 -2.221 1.00 96.56 205 TYR A N 1
ATOM 1598 C CA . TYR A 1 205 ? -12.220 4.014 -1.589 1.00 96.56 205 TYR A CA 1
ATOM 1599 C C . TYR A 1 205 ? -11.575 2.736 -1.025 1.00 96.56 205 TYR A C 1
ATOM 1601 O O . TYR A 1 205 ? -12.238 1.966 -0.324 1.00 96.56 205 TYR A O 1
ATOM 1609 N N . LEU A 1 206 ? -10.287 2.545 -1.309 1.00 97.56 206 LEU A N 1
ATOM 1610 C CA . LEU A 1 206 ? -9.423 1.519 -0.734 1.00 97.56 206 LEU A CA 1
ATOM 1611 C C . LEU A 1 206 ? -8.482 2.146 0.298 1.00 97.56 206 LEU A C 1
ATOM 1613 O O . LEU A 1 206 ? -7.769 3.113 0.016 1.00 97.56 206 LEU A O 1
ATOM 1617 N N . SER A 1 207 ? -8.456 1.559 1.490 1.00 97.69 207 SER A N 1
ATOM 1618 C CA . SER A 1 207 ? -7.483 1.869 2.534 1.00 97.69 207 SER A CA 1
ATOM 1619 C C . SER A 1 207 ? -6.070 1.461 2.124 1.00 97.69 207 SER A C 1
ATOM 1621 O O . SER A 1 207 ? -5.853 0.597 1.268 1.00 97.69 207 SER A O 1
ATOM 1623 N N . GLN A 1 208 ? -5.080 2.021 2.816 1.00 97.62 208 GLN A N 1
ATOM 1624 C CA . GLN A 1 208 ? -3.683 1.638 2.607 1.00 97.62 208 GLN A CA 1
ATOM 1625 C C . GLN A 1 208 ? -3.436 0.147 2.893 1.00 97.62 208 GLN A C 1
ATOM 1627 O O . GLN A 1 208 ? -2.632 -0.483 2.212 1.00 97.62 208 GLN A O 1
ATOM 1632 N N . VAL A 1 209 ? -4.147 -0.438 3.866 1.00 97.31 209 VAL A N 1
ATOM 1633 C CA . VAL A 1 209 ? -4.042 -1.873 4.177 1.00 97.31 209 VAL A CA 1
ATOM 1634 C C . VAL A 1 209 ? -4.555 -2.716 3.017 1.00 97.31 209 VAL A C 1
ATOM 1636 O O . VAL A 1 209 ? -3.877 -3.653 2.602 1.00 97.31 209 VAL A O 1
ATOM 1639 N N . GLU A 1 210 ? -5.721 -2.375 2.467 1.00 97.75 210 GLU A N 1
ATOM 1640 C CA . GLU A 1 210 ? -6.312 -3.109 1.344 1.00 97.75 210 GLU A CA 1
ATOM 1641 C C . GLU A 1 210 ? -5.405 -3.085 0.117 1.00 97.75 210 GLU A C 1
ATOM 1643 O O . GLU A 1 210 ? -5.237 -4.119 -0.521 1.00 97.75 210 GLU A O 1
ATOM 1648 N N . LEU A 1 211 ? -4.740 -1.960 -0.171 1.00 96.81 211 LEU A N 1
ATOM 1649 C CA . LEU A 1 211 ? -3.759 -1.888 -1.258 1.00 96.81 211 LEU A CA 1
ATOM 1650 C C . LEU A 1 211 ? -2.587 -2.869 -1.084 1.00 96.81 211 LEU A C 1
ATOM 1652 O O . LEU A 1 211 ? -2.074 -3.392 -2.075 1.00 96.81 211 LEU A O 1
ATOM 1656 N N . ILE A 1 212 ? -2.154 -3.137 0.153 1.00 97.19 212 ILE A N 1
ATOM 1657 C CA . ILE A 1 212 ? -1.074 -4.098 0.433 1.00 97.19 212 ILE A CA 1
ATOM 1658 C C . ILE A 1 212 ? -1.515 -5.533 0.129 1.00 97.19 212 ILE A C 1
ATOM 1660 O O . ILE A 1 212 ? -0.712 -6.324 -0.371 1.00 97.19 212 ILE A O 1
ATOM 1664 N N . VAL A 1 213 ? -2.777 -5.866 0.409 1.00 97.12 213 VAL A N 1
ATOM 1665 C CA . VAL A 1 213 ? -3.318 -7.231 0.288 1.00 97.12 213 VAL A CA 1
ATOM 1666 C C . VAL A 1 213 ? -4.217 -7.436 -0.934 1.00 97.12 213 VAL A C 1
ATOM 1668 O O . VAL A 1 213 ? -4.802 -8.504 -1.092 1.00 97.12 213 VAL A O 1
ATOM 1671 N N . LEU A 1 214 ? -4.307 -6.449 -1.829 1.00 96.12 214 LEU A N 1
ATOM 1672 C CA . LEU A 1 214 ? -5.282 -6.423 -2.922 1.00 96.12 214 LEU A CA 1
ATOM 1673 C C . LEU A 1 214 ? -5.238 -7.675 -3.811 1.00 96.12 214 LEU A C 1
ATOM 1675 O O . LEU A 1 214 ? -6.282 -8.193 -4.193 1.00 96.12 214 LEU A O 1
ATOM 1679 N N . GLY A 1 215 ? -4.045 -8.203 -4.101 1.00 95.50 215 GLY A N 1
ATOM 1680 C CA . GLY A 1 215 ? -3.897 -9.422 -4.907 1.00 95.50 215 GLY A CA 1
ATOM 1681 C C . GLY A 1 215 ? -4.491 -10.677 -4.262 1.00 95.50 215 GLY A C 1
ATOM 1682 O O . GLY A 1 215 ? -4.926 -11.586 -4.972 1.00 95.50 215 GLY A O 1
ATOM 1683 N N . GLU A 1 216 ? -4.551 -10.727 -2.931 1.00 95.81 216 GLU A N 1
ATOM 1684 C CA . GLU A 1 216 ? -5.165 -11.821 -2.166 1.00 95.81 216 GLU A CA 1
ATOM 1685 C C . GLU A 1 216 ? -6.675 -11.643 -2.034 1.00 95.81 216 GLU A C 1
ATOM 1687 O O . GLU A 1 216 ? -7.397 -12.633 -1.953 1.00 95.81 216 GLU A O 1
ATOM 1692 N N . LEU A 1 217 ? -7.141 -10.392 -2.072 1.00 94.88 217 LEU A N 1
ATOM 1693 C CA . LEU A 1 217 ? -8.559 -10.039 -2.095 1.00 94.88 217 LEU A CA 1
ATOM 1694 C C . LEU A 1 217 ? -9.190 -10.154 -3.490 1.00 94.88 217 LEU A C 1
ATOM 1696 O O . LEU A 1 217 ? -10.415 -10.122 -3.603 1.00 94.88 217 LEU A O 1
ATOM 1700 N N . LEU A 1 218 ? -8.382 -10.285 -4.548 1.00 87.19 218 LEU A N 1
ATOM 1701 C CA . LEU A 1 218 ? -8.877 -10.482 -5.907 1.00 87.19 218 LEU A CA 1
ATOM 1702 C C . LEU A 1 218 ? -9.779 -11.731 -5.952 1.00 87.19 218 LEU A C 1
ATOM 1704 O O . LEU A 1 218 ? -9.305 -12.832 -5.643 1.00 87.19 218 LEU A O 1
ATOM 1708 N N . PRO A 1 219 ? -11.053 -11.607 -6.371 1.00 76.56 219 PRO A N 1
ATOM 1709 C CA . PRO A 1 219 ? -11.915 -12.758 -6.552 1.00 76.56 219 PRO A CA 1
ATOM 1710 C C . PRO A 1 219 ? -11.293 -13.706 -7.573 1.00 76.56 219 PRO A C 1
ATOM 1712 O O . PRO A 1 219 ? -10.958 -13.328 -8.697 1.00 76.56 219 PRO A O 1
ATOM 1715 N N . ARG A 1 220 ? -11.151 -14.967 -7.169 1.00 76.12 220 ARG A N 1
ATOM 1716 C CA . ARG A 1 220 ? -10.705 -16.055 -8.039 1.00 76.12 220 ARG A CA 1
ATOM 1717 C C . ARG A 1 220 ? -11.875 -16.467 -8.920 1.00 76.12 220 ARG A C 1
ATOM 1719 O O . ARG A 1 220 ? -12.529 -17.464 -8.643 1.00 76.12 220 ARG A O 1
ATOM 1726 N N . VAL A 1 221 ? -12.178 -15.650 -9.924 1.00 76.31 221 VAL A N 1
ATOM 1727 C CA . VAL A 1 221 ? -13.197 -15.961 -10.928 1.00 76.31 221 VAL A CA 1
ATOM 1728 C C . VAL A 1 221 ? -12.579 -16.960 -11.907 1.00 76.31 221 VAL A C 1
ATOM 1730 O O . VAL A 1 221 ? -11.628 -16.591 -12.603 1.00 76.31 221 VAL A O 1
ATOM 1733 N N . PRO A 1 222 ? -13.051 -18.220 -11.946 1.00 70.12 222 PRO A N 1
ATOM 1734 C CA . PRO A 1 222 ? -12.598 -19.172 -12.952 1.00 70.12 222 PRO A CA 1
ATOM 1735 C C . PRO A 1 222 ? -12.877 -18.610 -14.348 1.00 70.12 222 PRO A C 1
ATOM 1737 O O . PRO A 1 222 ? -13.892 -17.947 -14.551 1.00 70.12 222 PRO A O 1
ATOM 1740 N N . ASP A 1 223 ? -11.962 -18.845 -15.286 1.00 80.19 223 ASP A N 1
ATOM 1741 C CA . ASP A 1 223 ? -12.111 -18.494 -16.706 1.00 80.19 223 ASP A CA 1
ATOM 1742 C C . ASP A 1 223 ? -12.226 -16.989 -17.028 1.00 80.19 223 ASP A C 1
ATOM 1744 O O . ASP A 1 223 ? -12.477 -16.612 -18.172 1.00 80.19 223 ASP A O 1
ATOM 1748 N N . ALA A 1 224 ? -12.006 -16.098 -16.055 1.00 85.25 224 ALA A N 1
ATOM 1749 C CA . ALA A 1 224 ? -11.955 -14.667 -16.327 1.00 85.25 224 ALA A CA 1
ATOM 1750 C C . ALA A 1 224 ? -10.687 -14.313 -17.119 1.00 85.25 224 ALA A C 1
ATOM 1752 O O . ALA A 1 224 ? -9.586 -14.329 -16.579 1.00 85.25 224 ALA A O 1
ATOM 1753 N N . GLU A 1 225 ? -10.845 -13.932 -18.386 1.00 90.56 225 GLU A N 1
ATOM 1754 C CA . GLU A 1 225 ? -9.732 -13.486 -19.240 1.00 90.56 225 GLU A CA 1
ATOM 1755 C C . GLU A 1 225 ? -9.200 -12.098 -18.851 1.00 90.56 225 GLU A C 1
ATOM 1757 O O . GLU A 1 225 ? -8.058 -11.752 -19.153 1.00 90.56 225 GLU A O 1
ATOM 1762 N N . ARG A 1 226 ? -10.034 -11.285 -18.191 1.00 93.25 226 ARG A N 1
ATOM 1763 C CA . ARG A 1 226 ? -9.702 -9.933 -17.736 1.00 93.25 226 ARG A CA 1
ATOM 1764 C C . ARG A 1 226 ? -10.700 -9.461 -16.685 1.00 93.25 226 ARG A C 1
ATOM 1766 O O . ARG A 1 226 ? -11.904 -9.642 -16.854 1.00 93.25 226 ARG A O 1
ATOM 1773 N N . ILE A 1 227 ? -10.216 -8.790 -15.643 1.00 93.94 227 ILE A N 1
ATOM 1774 C CA . ILE A 1 227 ? -11.056 -8.069 -14.677 1.00 93.94 227 ILE A CA 1
ATOM 1775 C C . ILE A 1 227 ? -10.634 -6.607 -14.697 1.00 93.94 227 ILE A C 1
ATOM 1777 O O . ILE A 1 227 ? -9.455 -6.295 -14.567 1.00 93.94 227 ILE A O 1
ATOM 1781 N N . GLU A 1 228 ? -11.590 -5.700 -14.858 1.00 95.31 228 GLU A N 1
ATOM 1782 C CA . GLU A 1 228 ? -11.301 -4.273 -14.909 1.00 95.31 228 GLU A CA 1
ATOM 1783 C C . GLU A 1 228 ? -12.297 -3.481 -14.071 1.00 95.31 228 GLU A C 1
ATOM 1785 O O . GLU A 1 228 ? -13.509 -3.657 -14.197 1.00 95.31 228 GLU A O 1
ATOM 1790 N N . PHE A 1 229 ? -11.783 -2.596 -13.222 1.00 96.31 229 PHE A N 1
ATOM 1791 C CA . PHE A 1 229 ? -12.603 -1.716 -12.399 1.00 96.31 229 PHE A CA 1
ATOM 1792 C C . PHE A 1 229 ? -11.876 -0.412 -12.077 1.00 96.31 229 PHE A C 1
ATOM 1794 O O . PHE A 1 229 ? -10.698 -0.232 -12.391 1.00 96.31 229 PHE A O 1
ATOM 1801 N N . ALA A 1 230 ? -12.606 0.522 -11.472 1.00 97.44 230 ALA A N 1
ATOM 1802 C CA . ALA A 1 230 ? -12.033 1.745 -10.944 1.00 97.44 230 ALA A CA 1
ATOM 1803 C C . ALA A 1 230 ? -12.256 1.850 -9.436 1.00 97.44 230 ALA A C 1
ATOM 1805 O O . ALA A 1 230 ? -13.307 1.457 -8.927 1.00 97.44 230 ALA A O 1
ATOM 1806 N N . ASP A 1 231 ? -11.283 2.439 -8.756 1.00 97.62 231 ASP A N 1
ATOM 1807 C CA . ASP A 1 231 ? -11.312 2.734 -7.328 1.00 97.62 231 ASP A CA 1
ATOM 1808 C C . ASP A 1 231 ? -10.610 4.069 -7.042 1.00 97.62 231 ASP A C 1
ATOM 1810 O O . ASP A 1 231 ? -10.246 4.818 -7.958 1.00 97.62 231 ASP A O 1
ATOM 1814 N N . TYR A 1 232 ? -10.479 4.401 -5.764 1.00 97.75 232 TYR A N 1
ATOM 1815 C CA . TYR A 1 232 ? -9.662 5.508 -5.293 1.00 97.75 232 TYR A CA 1
ATOM 1816 C C . TYR A 1 232 ? -8.846 5.053 -4.096 1.00 97.75 232 TYR A C 1
ATOM 1818 O O . TYR A 1 232 ? -9.341 4.330 -3.237 1.00 97.75 232 TYR A O 1
ATOM 1826 N N . ALA A 1 233 ? -7.641 5.585 -3.964 1.00 97.25 233 ALA A N 1
ATOM 1827 C CA . ALA A 1 233 ? -6.861 5.440 -2.748 1.00 97.25 233 ALA A CA 1
ATOM 1828 C C . ALA A 1 233 ? -6.043 6.702 -2.504 1.00 97.25 233 ALA A C 1
ATOM 1830 O O . ALA A 1 233 ? -5.755 7.451 -3.440 1.00 97.25 233 ALA A O 1
ATOM 1831 N N . PHE A 1 234 ? -5.688 6.953 -1.245 1.00 96.75 234 PHE A N 1
ATOM 1832 C CA . PHE A 1 234 ? -4.845 8.096 -0.912 1.00 96.75 234 PHE A CA 1
ATOM 1833 C C . PHE A 1 234 ? -3.419 7.855 -1.410 1.00 96.75 234 PHE A C 1
ATOM 1835 O O . PHE A 1 234 ? -2.781 6.872 -1.031 1.00 96.75 234 PHE A O 1
ATOM 1842 N N . ASP A 1 235 ? -2.928 8.751 -2.259 1.00 93.75 235 ASP A N 1
ATOM 1843 C CA . ASP A 1 235 ? -1.544 8.772 -2.705 1.00 93.75 235 ASP A CA 1
ATOM 1844 C C . ASP A 1 235 ? -0.721 9.621 -1.733 1.00 93.75 235 ASP A C 1
ATOM 1846 O O . ASP A 1 235 ? -0.854 10.844 -1.676 1.00 93.75 235 ASP A O 1
ATOM 1850 N N . GLN A 1 236 ? 0.133 8.952 -0.959 1.00 90.50 236 GLN A N 1
ATOM 1851 C CA . GLN A 1 236 ? 0.982 9.582 0.052 1.00 90.50 236 GLN A CA 1
ATOM 1852 C C . GLN A 1 236 ? 2.056 10.502 -0.546 1.00 90.50 236 GLN A C 1
ATOM 1854 O O . GLN A 1 236 ? 2.517 11.413 0.141 1.00 90.50 236 GLN A O 1
ATOM 1859 N N . ARG A 1 237 ? 2.467 10.274 -1.803 1.00 86.81 237 ARG A N 1
ATOM 1860 C CA . ARG A 1 237 ? 3.496 11.070 -2.490 1.00 86.81 237 ARG A CA 1
ATOM 1861 C C . ARG A 1 237 ? 2.902 12.348 -3.066 1.00 86.81 237 ARG A C 1
ATOM 1863 O O . ARG A 1 237 ? 3.534 13.396 -2.990 1.00 86.81 237 ARG A O 1
ATOM 1870 N N . GLU A 1 238 ? 1.707 12.255 -3.646 1.00 88.81 238 GLU A N 1
ATOM 1871 C CA . GLU A 1 238 ? 1.022 13.406 -4.242 1.00 88.81 238 GLU A CA 1
ATOM 1872 C C . GLU A 1 238 ? 0.112 14.169 -3.269 1.00 88.81 238 GLU A C 1
ATOM 1874 O O . GLU A 1 238 ? -0.351 15.254 -3.619 1.00 88.81 238 GLU A O 1
ATOM 1879 N N . GLU A 1 239 ? -0.163 13.605 -2.088 1.00 91.81 239 GLU A N 1
ATOM 1880 C CA . GLU A 1 239 ? -1.156 14.092 -1.117 1.00 91.81 239 GLU A CA 1
ATOM 1881 C C . GLU A 1 239 ? -2.537 14.310 -1.768 1.00 91.81 239 GLU A C 1
ATOM 1883 O O . GLU A 1 239 ? -3.172 15.359 -1.654 1.00 91.81 239 GLU A O 1
ATOM 1888 N N . LYS A 1 240 ? -3.003 13.304 -2.520 1.00 93.88 240 LYS A N 1
ATOM 1889 C CA . LYS A 1 240 ? -4.258 13.352 -3.291 1.00 93.88 240 LYS A CA 1
ATOM 1890 C C . LYS A 1 240 ? -5.032 12.043 -3.206 1.00 93.88 240 LYS A C 1
ATOM 1892 O O . LYS A 1 240 ? -4.510 11.012 -2.802 1.00 93.88 240 LYS A O 1
ATOM 1897 N N . LEU A 1 241 ? -6.284 12.081 -3.661 1.00 95.56 241 LEU A N 1
ATOM 1898 C CA . LEU A 1 241 ? -7.122 10.903 -3.908 1.00 95.56 241 LEU A CA 1
ATOM 1899 C C . LEU A 1 241 ? -7.351 10.734 -5.417 1.00 95.56 241 LEU A C 1
ATOM 1901 O O . LEU A 1 241 ? -8.446 11.037 -5.905 1.00 95.56 241 LEU A O 1
ATOM 1905 N N . PRO A 1 242 ? -6.327 10.334 -6.193 1.00 95.50 242 PRO A N 1
ATOM 1906 C CA . PRO A 1 242 ? -6.525 10.065 -7.606 1.00 95.50 242 PRO A CA 1
ATOM 1907 C C . PRO A 1 242 ? -7.495 8.894 -7.788 1.00 95.50 242 PRO A C 1
ATOM 1909 O O . PRO A 1 242 ? -7.484 7.926 -7.026 1.00 95.50 242 PRO A O 1
ATOM 1912 N N . GLN A 1 243 ? -8.314 8.966 -8.839 1.00 96.00 243 GLN A N 1
ATOM 1913 C CA . GLN A 1 243 ? -8.989 7.766 -9.317 1.00 96.00 243 GLN A CA 1
ATOM 1914 C C . GLN A 1 243 ? -7.943 6.815 -9.890 1.00 96.00 243 GLN A C 1
ATOM 1916 O O . GLN A 1 243 ? -7.029 7.251 -10.592 1.00 96.00 243 GLN A O 1
ATOM 1921 N N . ARG A 1 244 ? -8.107 5.527 -9.632 1.00 96.81 244 ARG A N 1
ATOM 1922 C CA . ARG A 1 244 ? -7.278 4.458 -10.167 1.00 96.81 244 ARG A CA 1
ATOM 1923 C C . ARG A 1 244 ? -8.120 3.597 -11.093 1.00 96.81 244 ARG A C 1
ATOM 1925 O O . ARG A 1 244 ? -9.295 3.349 -10.824 1.00 96.81 244 ARG A O 1
ATOM 1932 N N . ARG A 1 245 ? -7.529 3.177 -12.205 1.00 96.62 245 ARG A N 1
ATOM 1933 C CA . ARG A 1 245 ? -8.064 2.128 -13.071 1.00 96.62 245 ARG A CA 1
ATOM 1934 C C . ARG A 1 245 ? -7.196 0.900 -12.882 1.00 96.62 245 ARG A C 1
ATOM 1936 O O . ARG A 1 245 ? -5.999 0.961 -13.152 1.00 96.62 245 ARG A O 1
ATOM 1943 N N . GLU A 1 246 ? -7.819 -0.179 -12.444 1.00 97.06 246 GLU A N 1
ATOM 1944 C CA . GLU A 1 246 ? -7.176 -1.459 -12.190 1.00 97.06 246 GLU A CA 1
ATOM 1945 C C . GLU A 1 246 ? -7.533 -2.417 -13.320 1.00 97.06 246 GLU A C 1
ATOM 1947 O O . GLU A 1 246 ? -8.712 -2.648 -13.595 1.00 97.06 246 GLU A O 1
ATOM 1952 N N . THR A 1 247 ? -6.523 -2.969 -13.987 1.00 96.69 247 THR A N 1
ATOM 1953 C CA . THR A 1 247 ? -6.699 -4.016 -15.000 1.00 96.69 247 THR A CA 1
ATOM 1954 C C . THR A 1 247 ? -5.953 -5.262 -14.563 1.00 96.69 247 THR A C 1
ATOM 1956 O O . THR A 1 247 ? -4.734 -5.245 -14.426 1.00 96.69 247 THR A O 1
ATOM 1959 N N . TRP A 1 248 ? -6.692 -6.343 -14.355 1.00 96.44 248 TRP A N 1
ATOM 1960 C CA . TRP A 1 248 ? -6.166 -7.645 -13.987 1.00 96.44 248 TRP A CA 1
ATOM 1961 C C . TRP A 1 248 ? -6.239 -8.589 -15.175 1.00 96.44 248 TRP A C 1
ATOM 1963 O O . TRP A 1 248 ? -7.315 -8.789 -15.742 1.00 96.44 248 TRP A O 1
ATOM 1973 N N . THR A 1 249 ? -5.113 -9.208 -15.496 1.00 95.88 249 THR A N 1
ATOM 1974 C CA . THR A 1 249 ? -4.990 -10.166 -16.596 1.00 95.88 249 THR A CA 1
ATOM 1975 C C . THR A 1 249 ? -4.362 -11.455 -16.060 1.00 95.88 249 THR A C 1
ATOM 1977 O O . THR A 1 249 ? -3.352 -11.372 -15.350 1.00 95.88 249 THR A O 1
ATOM 1980 N N . PRO A 1 250 ? -4.916 -12.642 -16.359 1.00 94.75 250 PRO A N 1
ATOM 1981 C CA . PRO A 1 250 ? -4.290 -13.908 -16.001 1.00 94.75 250 PRO A CA 1
ATOM 1982 C C . PRO A 1 250 ? -2.894 -14.043 -16.613 1.00 94.75 250 PRO A C 1
ATOM 1984 O O . PRO A 1 250 ? -2.624 -13.578 -17.721 1.00 94.75 250 PRO A O 1
ATOM 1987 N N . THR A 1 251 ? -2.007 -14.729 -15.903 1.00 93.56 251 THR A N 1
ATOM 1988 C CA . THR A 1 251 ? -0.692 -15.151 -16.394 1.00 93.56 251 THR A CA 1
ATOM 1989 C C . THR A 1 251 ? -0.520 -16.649 -16.153 1.00 93.56 251 THR A C 1
ATOM 1991 O O . THR A 1 251 ? -1.324 -17.280 -15.470 1.00 93.56 251 THR A O 1
ATOM 1994 N N . THR A 1 252 ? 0.548 -17.242 -16.686 1.00 91.75 252 THR A N 1
ATOM 1995 C CA . THR A 1 252 ? 0.862 -18.662 -16.452 1.00 91.75 252 THR A CA 1
ATOM 1996 C C . THR A 1 252 ? 1.115 -18.990 -14.978 1.00 91.75 252 THR A C 1
ATOM 1998 O O . THR A 1 252 ? 0.920 -20.128 -14.566 1.00 91.75 252 THR A O 1
ATOM 2001 N N . GLU A 1 253 ? 1.559 -18.010 -14.187 1.00 90.88 253 GLU A N 1
ATOM 2002 C CA . GLU A 1 253 ? 1.934 -18.188 -12.776 1.00 90.88 253 GLU A CA 1
ATOM 2003 C C . GLU A 1 253 ? 0.892 -17.622 -11.796 1.00 90.88 253 GLU A C 1
ATOM 2005 O O . GLU A 1 253 ? 0.956 -17.898 -10.596 1.00 90.88 253 GLU A O 1
ATOM 2010 N N . GLY A 1 254 ? -0.080 -16.850 -12.289 1.00 93.69 254 GLY A N 1
ATOM 2011 C CA . GLY A 1 254 ? -1.088 -16.187 -11.474 1.00 93.69 254 GLY A CA 1
ATOM 2012 C C . GLY A 1 254 ? -1.755 -15.034 -12.214 1.00 93.69 254 GLY A C 1
ATOM 2013 O O . GLY A 1 254 ? -2.509 -15.257 -13.158 1.00 93.69 254 GLY A O 1
ATOM 2014 N N . TRP A 1 255 ? -1.521 -13.805 -11.757 1.00 95.75 255 TRP A N 1
ATOM 2015 C CA . TRP A 1 255 ? -2.207 -12.610 -12.256 1.00 95.75 255 TRP A CA 1
ATOM 2016 C C . TRP A 1 255 ? -1.266 -11.415 -12.371 1.00 95.75 255 TRP A C 1
ATOM 2018 O O . TRP A 1 255 ? -0.389 -11.220 -11.533 1.00 95.75 255 TRP A O 1
ATOM 2028 N N . ARG A 1 256 ? -1.499 -10.568 -13.371 1.00 96.81 256 ARG A N 1
ATOM 2029 C CA . ARG A 1 256 ? -0.873 -9.253 -13.505 1.00 96.81 256 ARG A CA 1
ATOM 2030 C C . ARG A 1 256 ? -1.901 -8.166 -13.245 1.00 96.81 256 ARG A C 1
ATOM 2032 O O . ARG A 1 256 ? -2.975 -8.208 -13.832 1.00 96.81 256 ARG A O 1
ATOM 2039 N N . LEU A 1 257 ? -1.543 -7.196 -12.413 1.00 97.31 257 LEU A N 1
ATOM 2040 C CA . LEU A 1 257 ? -2.266 -5.947 -12.210 1.00 97.31 257 LEU A CA 1
ATOM 2041 C C . LEU A 1 257 ? -1.540 -4.804 -12.912 1.00 97.31 257 LEU A C 1
ATOM 2043 O O . LEU A 1 257 ? -0.344 -4.595 -12.699 1.00 97.31 257 LEU A O 1
ATOM 2047 N N . GLU A 1 258 ? -2.296 -4.029 -13.672 1.00 97.81 258 GLU A N 1
ATOM 2048 C CA . GLU A 1 258 ? -1.896 -2.732 -14.196 1.00 97.81 258 GLU A CA 1
ATOM 2049 C C . GLU A 1 258 ? -2.748 -1.653 -13.530 1.00 97.81 258 GLU A C 1
ATOM 2051 O O . GLU A 1 258 ? -3.969 -1.618 -13.707 1.00 97.81 258 GLU A O 1
ATOM 2056 N N . THR A 1 259 ? -2.100 -0.773 -12.771 1.00 97.38 259 THR A N 1
ATOM 2057 C CA . THR A 1 259 ? -2.747 0.355 -12.100 1.00 97.38 259 THR A CA 1
ATOM 2058 C C . THR A 1 259 ? -2.407 1.643 -12.837 1.00 97.38 259 THR A C 1
ATOM 2060 O O . THR A 1 259 ? -1.254 2.084 -12.835 1.00 97.38 259 THR A O 1
ATOM 2063 N N . LEU A 1 260 ? -3.417 2.303 -13.399 1.00 96.44 260 LEU A N 1
ATOM 2064 C CA . LEU A 1 260 ? -3.297 3.663 -13.920 1.00 96.44 260 LEU A CA 1
ATOM 2065 C C . LEU A 1 260 ? -3.936 4.646 -12.933 1.00 96.44 260 LEU A C 1
ATOM 2067 O O . LEU A 1 260 ? -5.160 4.706 -12.821 1.00 96.44 260 LEU A O 1
ATOM 2071 N N . ALA A 1 261 ? -3.111 5.403 -12.208 1.00 93.38 261 ALA A N 1
ATOM 2072 C CA . ALA A 1 261 ? -3.567 6.383 -11.225 1.00 93.38 261 ALA A CA 1
ATOM 2073 C C . ALA A 1 261 ? -3.615 7.798 -11.822 1.00 93.38 261 ALA A C 1
ATOM 2075 O O . ALA A 1 261 ? -2.641 8.275 -12.406 1.00 93.38 261 ALA A O 1
ATOM 2076 N N . GLY A 1 262 ? -4.745 8.484 -11.648 1.00 88.56 262 GLY A N 1
ATOM 2077 C CA . GLY A 1 262 ? -4.935 9.873 -12.053 1.00 88.56 262 GLY A CA 1
ATOM 2078 C C . GLY A 1 262 ? -4.614 10.098 -13.530 1.00 88.56 262 GLY A C 1
ATOM 2079 O O . GLY A 1 262 ? -5.164 9.437 -14.409 1.00 88.56 262 GLY A O 1
ATOM 2080 N N . SER A 1 263 ? -3.721 11.050 -13.793 1.00 82.31 263 SER A N 1
ATOM 2081 C CA . SER A 1 263 ? -3.204 11.357 -15.130 1.00 82.31 263 SER A CA 1
ATOM 2082 C C . SER A 1 263 ? -1.793 10.803 -15.359 1.00 82.31 263 SER A C 1
ATOM 2084 O O . SER A 1 263 ? -1.058 11.364 -16.174 1.00 82.31 263 SER A O 1
ATOM 2086 N N . SER A 1 264 ? -1.381 9.766 -14.617 1.00 86.31 264 SER A N 1
ATOM 2087 C CA . SER A 1 264 ? -0.059 9.156 -14.788 1.00 86.31 264 SER A CA 1
ATOM 2088 C C . SER A 1 264 ? 0.142 8.732 -16.249 1.00 86.31 264 SER A C 1
ATOM 2090 O O . SER A 1 264 ? -0.749 8.104 -16.824 1.00 86.31 264 SER A O 1
ATOM 2092 N N . PRO A 1 265 ? 1.293 9.048 -16.868 1.00 81.88 265 PRO A N 1
ATOM 2093 C CA . PRO A 1 265 ? 1.554 8.692 -18.260 1.00 81.88 265 PRO A CA 1
ATOM 2094 C C . PRO A 1 265 ? 1.831 7.194 -18.452 1.00 81.88 265 PRO A C 1
ATOM 2096 O O . PRO A 1 265 ? 1.731 6.700 -19.572 1.00 81.88 265 PRO A O 1
ATOM 2099 N N . ALA A 1 266 ? 2.185 6.477 -17.381 1.00 90.81 266 ALA A N 1
ATOM 2100 C CA . ALA A 1 266 ? 2.468 5.048 -17.410 1.00 90.81 266 ALA A CA 1
ATOM 2101 C C . ALA A 1 266 ? 1.804 4.326 -16.226 1.00 90.81 266 ALA A C 1
ATOM 2103 O O . ALA A 1 266 ? 1.642 4.923 -15.152 1.00 90.81 266 ALA A O 1
ATOM 2104 N N . PRO A 1 267 ? 1.415 3.052 -16.404 1.00 94.94 267 PRO A N 1
ATOM 2105 C CA . PRO A 1 267 ? 0.872 2.252 -15.324 1.00 94.94 267 PRO A CA 1
ATOM 2106 C C . PRO A 1 267 ? 1.976 1.773 -14.380 1.00 94.94 267 PRO A C 1
ATOM 2108 O O . PRO A 1 267 ? 3.118 1.530 -14.776 1.00 94.94 267 PRO A O 1
ATOM 2111 N N . LEU A 1 268 ? 1.595 1.575 -13.127 1.00 95.81 268 LEU A N 1
ATOM 2112 C CA . LEU A 1 268 ? 2.323 0.723 -12.201 1.00 95.81 268 LEU A CA 1
ATOM 2113 C C . LEU A 1 268 ? 1.946 -0.731 -12.496 1.00 95.81 268 LEU A C 1
ATOM 2115 O O . LEU A 1 268 ? 0.769 -1.038 -12.689 1.00 95.81 268 LEU A O 1
ATOM 2119 N N . LEU A 1 269 ? 2.934 -1.625 -12.515 1.00 97.88 269 LEU A N 1
ATOM 2120 C CA . LEU A 1 269 ? 2.731 -3.039 -12.833 1.00 97.88 269 LEU A CA 1
ATOM 2121 C C . LEU A 1 269 ? 2.999 -3.901 -11.605 1.00 97.88 269 LEU A C 1
ATOM 2123 O O . LEU A 1 269 ? 3.998 -3.697 -10.913 1.00 97.88 269 LEU A O 1
ATOM 2127 N N . GLN A 1 270 ? 2.155 -4.894 -11.346 1.00 98.00 270 GLN A N 1
ATOM 2128 C CA . GLN A 1 270 ? 2.389 -5.900 -10.310 1.00 98.00 270 GLN A CA 1
ATOM 2129 C C . GLN A 1 270 ? 2.086 -7.296 -10.835 1.00 98.00 270 GLN A C 1
ATOM 2131 O O . GLN A 1 270 ? 1.042 -7.518 -11.434 1.00 98.00 270 GLN A O 1
ATOM 2136 N N . ASP A 1 271 ? 2.971 -8.243 -10.552 1.00 97.69 271 ASP A N 1
ATOM 2137 C CA . ASP A 1 271 ? 2.752 -9.663 -10.800 1.00 97.69 271 ASP A CA 1
ATOM 2138 C C . ASP A 1 271 ? 2.474 -10.369 -9.473 1.00 97.69 271 ASP A C 1
ATOM 2140 O O . ASP A 1 271 ? 3.147 -10.127 -8.460 1.00 97.69 271 ASP A O 1
ATOM 2144 N N . PHE A 1 272 ? 1.489 -11.254 -9.490 1.00 96.75 272 PHE A N 1
ATOM 2145 C CA . PHE A 1 272 ? 1.032 -12.040 -8.357 1.00 96.75 272 PHE A CA 1
ATOM 2146 C C . PHE A 1 272 ? 1.025 -13.524 -8.712 1.00 96.75 272 PHE A C 1
ATOM 2148 O O . PHE A 1 272 ? 0.710 -13.893 -9.843 1.00 96.75 272 PHE A O 1
ATOM 2155 N N . ASP A 1 273 ? 1.332 -14.366 -7.729 1.00 95.12 273 ASP A N 1
ATOM 2156 C CA . ASP A 1 273 ? 1.212 -15.817 -7.864 1.00 95.12 273 ASP A CA 1
ATOM 2157 C C . ASP A 1 273 ? -0.263 -16.270 -7.873 1.00 95.12 273 ASP A C 1
ATOM 2159 O O . ASP A 1 273 ? -1.198 -15.478 -7.698 1.00 95.12 273 ASP A O 1
ATOM 2163 N N . SER A 1 274 ? -0.490 -17.573 -8.041 1.00 92.56 274 SER A N 1
ATOM 2164 C CA . SER A 1 274 ? -1.833 -18.169 -8.034 1.00 92.56 274 SER A CA 1
ATOM 2165 C C . SER A 1 274 ? -2.610 -17.958 -6.725 1.00 92.56 274 SER A C 1
ATOM 2167 O O . SER A 1 274 ? -3.837 -18.066 -6.709 1.00 92.56 274 SER A O 1
ATOM 2169 N N . LYS A 1 275 ? -1.917 -17.627 -5.629 1.00 92.25 275 LYS A N 1
ATOM 2170 C CA . LYS A 1 275 ? -2.500 -17.319 -4.317 1.00 92.25 275 LYS A CA 1
ATOM 2171 C C . LYS A 1 275 ? -2.729 -15.820 -4.118 1.00 92.25 275 LYS A C 1
ATOM 2173 O O . LYS A 1 275 ? -3.279 -15.438 -3.088 1.00 92.25 275 LYS A O 1
ATOM 2178 N N . GLY A 1 276 ? -2.348 -14.975 -5.077 1.00 94.00 276 GLY A N 1
ATOM 2179 C CA . GLY A 1 276 ? -2.485 -13.523 -4.980 1.00 94.00 276 GLY A CA 1
ATOM 2180 C C . GLY A 1 276 ? -1.357 -12.833 -4.244 1.00 94.00 276 GLY A C 1
ATOM 2181 O O . GLY A 1 276 ? -1.477 -11.657 -3.905 1.00 94.00 276 GLY A O 1
ATOM 2182 N N . ARG A 1 277 ? -0.264 -13.539 -3.966 1.00 94.62 277 ARG A N 1
ATOM 2183 C CA . ARG A 1 277 ? 0.895 -12.960 -3.298 1.00 94.62 277 ARG A CA 1
ATOM 2184 C C . ARG A 1 277 ? 1.737 -12.249 -4.333 1.00 94.62 277 ARG A C 1
ATOM 2186 O O . ARG A 1 277 ? 2.042 -12.801 -5.385 1.00 94.62 277 ARG A O 1
ATOM 2193 N N . ARG A 1 278 ? 2.121 -11.013 -4.030 1.00 96.44 278 ARG A N 1
ATOM 2194 C CA . ARG A 1 278 ? 2.937 -10.210 -4.937 1.00 96.44 278 ARG A CA 1
ATOM 2195 C C . ARG A 1 278 ? 4.307 -10.862 -5.111 1.00 96.44 278 ARG A C 1
ATOM 2197 O O . ARG A 1 278 ? 5.039 -11.014 -4.139 1.00 96.44 278 ARG A O 1
ATOM 2204 N N . VAL A 1 279 ? 4.658 -11.177 -6.350 1.00 97.19 279 VAL A N 1
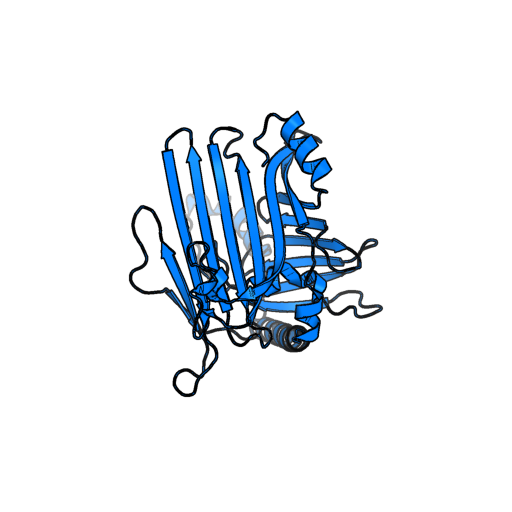ATOM 2205 C CA . VAL A 1 279 ? 5.974 -11.699 -6.740 1.00 97.19 279 VAL A CA 1
ATOM 2206 C C . VAL A 1 279 ? 6.853 -10.561 -7.238 1.00 97.19 279 VAL A C 1
ATOM 2208 O O . VAL A 1 279 ? 8.045 -10.509 -6.938 1.00 97.19 279 VAL A O 1
ATOM 2211 N N . ARG A 1 280 ? 6.264 -9.599 -7.953 1.00 97.75 280 ARG A N 1
ATOM 2212 C CA . ARG A 1 280 ? 7.000 -8.481 -8.540 1.00 97.75 280 ARG A CA 1
ATOM 2213 C C . ARG A 1 280 ? 6.143 -7.226 -8.613 1.00 97.75 280 ARG A C 1
ATOM 2215 O O . ARG A 1 280 ? 4.926 -7.298 -8.736 1.00 97.75 280 ARG A O 1
ATOM 2222 N N . ARG A 1 281 ? 6.783 -6.064 -8.538 1.00 97.50 281 ARG A N 1
ATOM 2223 C CA . ARG A 1 281 ? 6.200 -4.753 -8.819 1.00 97.50 281 ARG A CA 1
ATOM 2224 C C . ARG A 1 281 ? 7.202 -3.894 -9.573 1.00 97.50 281 ARG A C 1
ATOM 2226 O O . ARG A 1 281 ? 8.383 -3.907 -9.232 1.00 97.50 281 ARG A O 1
ATOM 2233 N N . ILE A 1 282 ? 6.723 -3.161 -10.567 1.00 97.31 282 ILE A N 1
ATOM 2234 C CA . ILE A 1 282 ? 7.477 -2.173 -11.332 1.00 97.31 282 ILE A CA 1
ATOM 2235 C C . ILE A 1 282 ? 6.752 -0.838 -11.167 1.00 97.31 282 ILE A C 1
ATOM 2237 O O . ILE A 1 282 ? 5.603 -0.694 -11.588 1.00 97.31 282 ILE A O 1
ATOM 2241 N N . ASP A 1 283 ? 7.409 0.110 -10.505 1.00 94.00 283 ASP A N 1
ATOM 2242 C CA . ASP A 1 283 ? 6.915 1.479 -10.369 1.00 94.00 283 ASP A CA 1
ATOM 2243 C C . ASP A 1 283 ? 7.116 2.262 -11.675 1.00 94.00 283 ASP A C 1
ATOM 2245 O O . ASP A 1 283 ? 7.933 1.907 -12.525 1.00 94.00 283 ASP A O 1
ATOM 2249 N N . VAL A 1 284 ? 6.396 3.379 -11.805 1.00 90.62 284 VAL A N 1
ATOM 2250 C CA . VAL A 1 284 ? 6.458 4.292 -12.963 1.00 90.62 284 VAL A CA 1
ATOM 2251 C C . VAL A 1 284 ? 7.883 4.795 -13.246 1.00 90.62 284 VAL A C 1
ATOM 2253 O O . VAL A 1 284 ? 8.228 5.076 -14.389 1.00 90.62 284 VAL A O 1
ATOM 2256 N N . ASP A 1 285 ? 8.735 4.875 -12.221 1.00 90.25 285 ASP A N 1
ATOM 2257 C CA . ASP A 1 285 ? 10.133 5.311 -12.328 1.00 90.25 285 ASP A CA 1
ATOM 2258 C C . ASP A 1 285 ? 1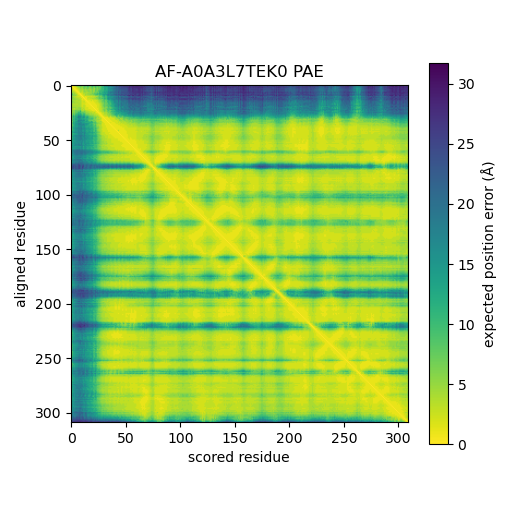1.119 4.175 -12.689 1.00 90.25 285 ASP A C 1
ATOM 2260 O O . ASP A 1 285 ? 12.341 4.358 -12.615 1.00 90.25 285 ASP A O 1
ATOM 2264 N N . GLY A 1 286 ? 10.597 2.988 -13.014 1.00 92.19 286 GLY A N 1
ATOM 2265 C CA . GLY A 1 286 ? 11.366 1.789 -13.341 1.00 92.19 286 GLY A CA 1
ATOM 2266 C C . GLY A 1 286 ? 11.946 1.051 -12.132 1.00 92.19 286 GLY A C 1
ATOM 2267 O O . GLY A 1 286 ? 12.660 0.062 -12.316 1.00 92.19 286 GLY A O 1
ATOM 2268 N N . THR A 1 287 ? 11.664 1.492 -10.901 1.00 94.81 287 THR A N 1
ATOM 2269 C CA . THR A 1 287 ? 12.029 0.741 -9.695 1.00 94.81 287 THR A CA 1
ATOM 2270 C C . THR A 1 287 ? 11.341 -0.614 -9.695 1.00 94.81 287 THR A C 1
ATOM 2272 O O . THR A 1 287 ? 10.118 -0.701 -9.807 1.00 94.81 287 THR A O 1
ATOM 2275 N N . VAL A 1 288 ? 12.121 -1.676 -9.501 1.00 97.50 288 VAL A N 1
ATOM 2276 C CA . VAL A 1 288 ? 11.605 -3.032 -9.353 1.00 97.50 288 VAL A CA 1
ATOM 2277 C C . VAL A 1 288 ? 11.681 -3.457 -7.897 1.00 97.50 288 VAL A C 1
ATOM 2279 O O . VAL A 1 288 ? 12.730 -3.410 -7.262 1.00 97.50 288 VAL A O 1
ATOM 2282 N N . THR A 1 289 ? 10.548 -3.916 -7.390 1.00 97.62 289 THR A N 1
ATOM 2283 C CA . THR A 1 289 ? 10.420 -4.641 -6.133 1.00 97.62 289 THR A CA 1
ATOM 2284 C C . THR A 1 289 ? 10.130 -6.098 -6.460 1.00 97.62 289 THR A C 1
ATOM 2286 O O . THR A 1 289 ? 9.134 -6.389 -7.116 1.00 97.62 289 THR A O 1
ATOM 2289 N N . GLU A 1 290 ? 10.950 -7.022 -5.983 1.00 97.62 290 GLU A N 1
ATOM 2290 C CA . GLU A 1 290 ? 10.857 -8.445 -6.323 1.00 97.62 290 GLU A CA 1
ATOM 2291 C C . GLU A 1 290 ? 10.909 -9.292 -5.053 1.00 97.62 290 GLU A C 1
ATOM 2293 O O . GLU A 1 290 ? 11.720 -9.023 -4.166 1.00 97.62 290 GLU A O 1
ATOM 2298 N N . PHE A 1 291 ? 10.019 -10.278 -4.940 1.00 97.75 291 PHE A N 1
ATOM 2299 C CA . PHE A 1 291 ? 9.990 -11.202 -3.812 1.00 97.75 291 PHE A CA 1
ATOM 2300 C C . PHE A 1 291 ? 11.327 -11.939 -3.689 1.00 97.75 291 PHE A C 1
ATOM 2302 O O . PHE A 1 291 ? 11.946 -12.320 -4.684 1.00 97.75 291 PHE A O 1
ATOM 2309 N N . ILE A 1 292 ? 11.779 -12.132 -2.454 1.00 97.50 292 ILE A N 1
ATOM 2310 C CA . ILE A 1 292 ? 13.006 -12.859 -2.151 1.00 97.50 292 ILE A CA 1
ATOM 2311 C C . ILE A 1 292 ? 12.885 -13.518 -0.777 1.00 97.50 292 ILE A C 1
ATOM 2313 O O . ILE A 1 292 ? 12.349 -12.933 0.160 1.00 97.50 292 ILE A O 1
ATOM 2317 N N . GLU A 1 293 ? 13.426 -14.724 -0.634 1.00 96.56 293 GLU A N 1
ATOM 2318 C CA . GLU A 1 293 ? 13.533 -15.377 0.672 1.00 96.56 293 GLU A CA 1
ATOM 2319 C C . GLU A 1 293 ? 14.523 -14.637 1.582 1.00 96.56 293 GLU A C 1
ATOM 2321 O O . GLU A 1 293 ? 15.578 -14.182 1.129 1.00 96.56 293 GLU A O 1
ATOM 2326 N N . LEU A 1 294 ? 14.247 -14.572 2.888 1.00 94.88 294 LEU A N 1
ATOM 2327 C CA . LEU A 1 294 ? 15.086 -13.835 3.847 1.00 94.88 294 LEU A CA 1
ATOM 2328 C C . LEU A 1 294 ? 16.558 -14.284 3.822 1.00 94.88 294 LEU A C 1
ATOM 2330 O O . LEU A 1 294 ? 17.473 -13.458 3.842 1.00 94.88 294 LEU A O 1
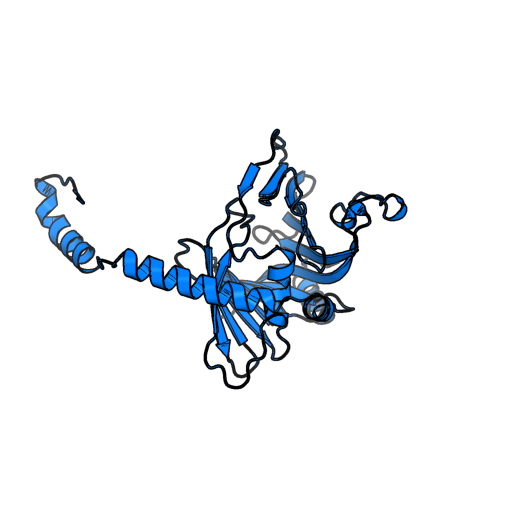ATOM 2334 N N . ALA A 1 295 ? 16.803 -15.595 3.754 1.00 95.38 295 ALA A N 1
ATOM 2335 C CA . ALA A 1 295 ? 18.156 -16.148 3.707 1.00 95.38 295 ALA A CA 1
ATOM 2336 C C . ALA A 1 295 ? 18.912 -15.730 2.429 1.00 95.38 295 ALA A C 1
ATOM 2338 O O . ALA A 1 295 ? 20.102 -15.399 2.483 1.00 95.38 295 ALA A O 1
ATOM 2339 N N . ALA A 1 296 ? 18.209 -15.684 1.293 1.00 96.25 296 ALA A N 1
ATOM 2340 C CA . ALA A 1 296 ? 18.765 -15.237 0.020 1.00 96.25 296 ALA A CA 1
ATOM 2341 C C . ALA A 1 296 ? 19.033 -13.725 0.033 1.00 96.25 296 ALA A C 1
ATOM 2343 O O . ALA A 1 296 ? 20.095 -13.292 -0.414 1.00 96.25 296 ALA A O 1
ATOM 2344 N N . LEU A 1 297 ? 18.129 -12.930 0.616 1.00 95.50 297 LEU A N 1
ATOM 2345 C CA . LEU A 1 297 ? 18.312 -11.488 0.786 1.00 95.50 297 LEU A CA 1
ATOM 2346 C C . LEU A 1 297 ? 19.551 -11.169 1.630 1.00 95.50 297 LEU A C 1
ATOM 2348 O O . LEU A 1 297 ? 20.386 -10.368 1.211 1.00 95.50 297 LEU A O 1
ATOM 2352 N N . ARG A 1 298 ? 19.707 -11.832 2.782 1.00 94.50 298 ARG A N 1
ATOM 2353 C CA . ARG A 1 298 ? 20.875 -11.666 3.663 1.00 94.50 298 ARG A CA 1
ATOM 2354 C C . ARG A 1 298 ? 22.178 -12.019 2.956 1.00 94.50 298 ARG A C 1
ATOM 2356 O O . ARG A 1 298 ? 23.145 -11.267 3.043 1.00 94.50 298 ARG A O 1
ATOM 2363 N N . THR A 1 299 ? 22.191 -13.133 2.227 1.00 94.75 299 THR A N 1
ATOM 2364 C CA . THR A 1 299 ? 23.355 -13.558 1.435 1.00 94.75 299 THR A CA 1
ATOM 2365 C C . THR A 1 299 ? 23.703 -12.526 0.365 1.00 94.75 299 THR A C 1
ATOM 2367 O O . THR A 1 299 ? 24.857 -12.105 0.267 1.00 94.75 299 THR A O 1
ATOM 2370 N N . LEU A 1 300 ? 22.702 -12.066 -0.391 1.00 92.06 300 LEU A N 1
ATOM 2371 C CA . LEU A 1 300 ? 22.864 -11.055 -1.433 1.00 92.06 300 LEU A CA 1
ATOM 2372 C C . LEU A 1 300 ? 23.448 -9.758 -0.864 1.00 92.06 300 LEU A C 1
ATOM 2374 O O . LEU A 1 300 ? 24.458 -9.271 -1.366 1.00 92.06 300 LEU A O 1
ATOM 2378 N N . TRP A 1 301 ? 22.853 -9.217 0.197 1.00 90.88 301 TRP A N 1
ATOM 2379 C CA . TRP A 1 301 ? 23.294 -7.954 0.788 1.00 90.88 301 TRP A CA 1
ATOM 2380 C C . TRP A 1 301 ? 24.691 -8.044 1.394 1.00 90.88 301 TRP A C 1
ATOM 2382 O O . TRP A 1 301 ? 25.530 -7.182 1.129 1.00 90.88 301 TRP A O 1
ATOM 2392 N N . LYS A 1 302 ? 24.986 -9.136 2.108 1.00 90.31 302 LYS A N 1
ATOM 2393 C CA . LYS A 1 302 ? 26.320 -9.386 2.660 1.00 90.31 302 LYS A CA 1
ATOM 2394 C C . LYS A 1 302 ? 27.381 -9.481 1.562 1.00 90.31 302 LYS A C 1
ATOM 2396 O O . LYS A 1 302 ? 28.45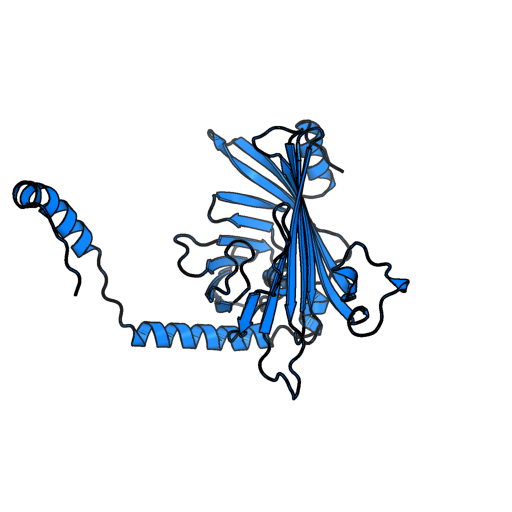2 -8.904 1.717 1.00 90.31 302 LYS A O 1
ATOM 2401 N N . SER A 1 303 ? 27.080 -10.144 0.439 1.00 90.00 303 SER A N 1
ATOM 2402 C CA . SER A 1 303 ? 28.007 -10.244 -0.702 1.00 90.00 303 SER A CA 1
ATOM 2403 C C . SER A 1 303 ? 28.335 -8.891 -1.345 1.00 90.00 303 SER A C 1
ATOM 2405 O O . SER A 1 303 ? 29.394 -8.740 -1.947 1.00 90.00 303 SER A O 1
ATOM 2407 N N . LYS A 1 304 ? 27.456 -7.896 -1.175 1.00 85.00 304 LYS A N 1
ATOM 2408 C CA . LYS A 1 304 ? 27.607 -6.532 -1.695 1.00 85.00 304 LYS A CA 1
ATOM 2409 C C . LYS A 1 304 ? 28.158 -5.536 -0.670 1.00 85.00 304 LYS A C 1
ATOM 2411 O O . LYS A 1 304 ? 28.270 -4.357 -0.984 1.00 85.00 304 LYS A O 1
ATOM 2416 N N . GLY A 1 305 ? 28.469 -5.982 0.551 1.00 81.31 305 GLY A N 1
ATOM 2417 C CA . GLY A 1 305 ? 28.893 -5.097 1.642 1.00 81.31 305 GLY A CA 1
ATOM 2418 C C . GLY A 1 305 ? 27.808 -4.115 2.099 1.00 81.31 305 GLY A C 1
ATOM 2419 O O . GLY A 1 305 ? 28.131 -3.077 2.670 1.00 81.31 305 GLY A O 1
ATOM 2420 N N . LEU A 1 306 ? 26.532 -4.419 1.835 1.00 82.25 306 LEU A N 1
ATOM 2421 C CA . LEU A 1 306 ? 25.399 -3.561 2.180 1.00 82.25 306 LEU A CA 1
ATOM 2422 C C . LEU A 1 306 ? 24.819 -3.928 3.563 1.00 82.25 306 LEU A C 1
ATOM 2424 O O . LEU A 1 306 ? 24.835 -5.103 3.943 1.00 82.25 306 LEU A O 1
ATOM 2428 N N . PRO A 1 307 ? 24.275 -2.955 4.319 1.00 75.19 307 PRO A N 1
ATOM 2429 C CA . PRO A 1 307 ? 23.795 -3.175 5.684 1.00 75.19 307 PRO A CA 1
ATOM 2430 C C . PRO A 1 307 ? 22.462 -3.940 5.734 1.00 75.19 307 PRO A C 1
ATOM 2432 O O . PRO A 1 307 ? 21.411 -3.395 5.400 1.00 75.19 307 PRO A O 1
ATOM 2435 N N . VAL A 1 308 ? 22.483 -5.186 6.208 1.00 76.81 308 VAL A N 1
ATOM 2436 C CA . VAL A 1 308 ? 21.285 -6.018 6.416 1.00 76.81 308 VAL A CA 1
ATOM 2437 C C . VAL A 1 308 ? 21.161 -6.406 7.889 1.00 76.81 308 VAL A C 1
ATOM 2439 O O . VAL A 1 308 ? 22.120 -6.913 8.470 1.00 76.81 308 VAL A O 1
ATOM 2442 N N . GLU A 1 309 ? 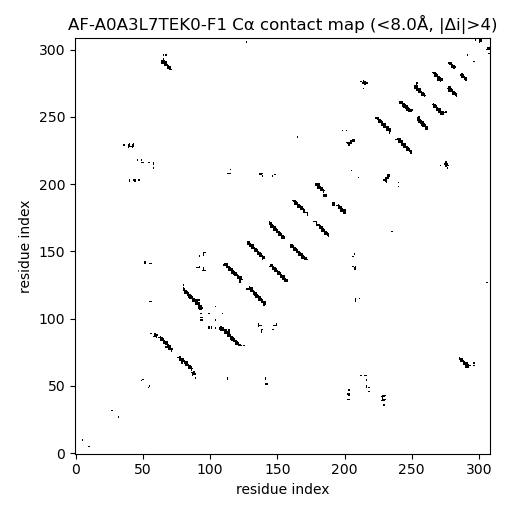19.996 -6.145 8.482 1.00 61.72 309 GLU A N 1
ATOM 2443 C CA . GLU A 1 309 ? 19.634 -6.505 9.865 1.00 61.72 309 GLU A CA 1
ATOM 2444 C C . GLU A 1 309 ? 18.633 -7.680 9.848 1.00 61.72 309 GLU A C 1
ATOM 2446 O O . GLU A 1 309 ? 17.705 -7.662 9.011 1.00 61.72 309 GLU A O 1
#

Secondary structure (DSSP, 8-state):
-------HHHHHHHHHHHHHHHHT-----HHHHHHHHHHHHHHHHHHHHT--HHHHHHT--SSPEEEEEEEE-STT-EEEEEEEEEEEEEEEGGGGSTTS-GGG--GGGG-EEEEEEEEEEEESTT-TTEEEEEEEEEEEETTSS-EEEEEEEEEEETTEEEEEEEEEEEPPPBTTB-S-EEEEEEEETTEE-SS-EEEEPPTTEE-HHHHHHHHHHS---TT-S-EEEEEEE-BTTTTB--EEEEEEEE-SSEEEEEEEETT-SS-EEEEEETTS-EEEEE-TTS-EEEEE-HHHHHHHHHHTT----